Protein AF-A0A1A9UKN1-F1 (afdb_monomer)

Solvent-accessible surface area (backbone atoms only — not comparable to full-atom values): 10543 Å² total; per-residue (Å²): 139,86,85,84,78,90,81,62,82,77,66,72,69,61,63,70,65,54,74,56,61,92,61,71,64,58,48,32,30,36,38,33,79,38,62,63,95,47,66,53,47,53,90,49,67,59,31,33,45,35,39,36,32,41,31,90,87,75,80,44,72,48,74,47,79,43,81,34,45,49,87,46,31,22,61,62,47,44,19,54,53,53,41,68,39,100,56,69,40,47,39,41,68,43,78,76,50,102,55,29,38,29,41,39,40,30,23,74,40,40,12,68,44,22,46,64,37,32,42,41,49,73,28,68,60,34,19,40,39,56,18,26,58,65,58,70,85,89,46,85,86,59,78,98,72,90,70,90,45,83,35,53,35,39,80,78,36,75,61,48,58,38,52,43,40,51,94,90,43,80,41,80,33,57,58,85,73,72,82,91,79,126

Foldseek 3Di:
DDDDDPPDPVPVVPFPFPQPDPPVFFWFKKKFKFQAQDQQWDPDAKKWKWKWAFDPPPRDIDIDIDIDGSRQRGLQSVQVVLCPDPAQKHWDWDDPDPRMIMIIITHPFAAPRGDMFIAMGPTVSSRLADGPPLDDPVVPPPDDDDDPRNYSMDGPDDHHFRWIATPNDIDTHRDPDDDPDD

Radius of gyration: 22.26 Å; Cα contacts (8 Å, |Δi|>4): 363; chains: 1; bounding box: 62×47×70 Å

Organism: Glossina austeni (NCBI:txid7395)

pLDDT: mean 70.08, std 18.9, range [33.09, 94.5]

Secondary structure (DSSP, 8-state):
--------TTTTT----B----------EEEEEESSSS--S-S-SEEEEEEEEE-TTTSPEEEEEEEEEGGG-SHHHHHHHHHTSSSSEEEEEEEEETTEEEEEEEESS-SGGG-EEEEEES-HHHHHHH-BSSS-GGGTTS-----------EEEE----EEEEETTEEEEESSS---S--

Nearest PDB structures (foldseek):
  5xlj-assembly1_A  TM=8.333E-01  e=1.141E-09  Serratia marcescens
  5h5v-assembly1_B  TM=8.491E-01  e=1.350E-09  Escherichia coli
  5h5v-assembly1_C  TM=8.527E-01  e=1.789E-09  Escherichia coli
  5h5w-assembly2_B  TM=8.705E-01  e=2.804E-09  Escherichia coli
  5h5v-assembly1_D  TM=8.440E-01  e=2.001E-09  Escherichia coli

Sequence (182 aa):
MLGIGSKGATSELMQRLTEVENLKLKPLRYQAEKKTNVALGSSEDIRYLNIVQGNKKNHTNKKIRIKLNKYNTTLENIAKIIDKSNLDITSKVKKISSNENCLIINSNILGLNGKISISVDGDDKLNQLLSFPGTNVDNLEKKQDKIQSNTKMRENRKAQCSILEVDGIKYYRESNHALTHL

Mean predicted aligned error: 13.01 Å

Structure (mmCIF, N/CA/C/O backbone):
data_AF-A0A1A9UKN1-F1
#
_entry.id   AF-A0A1A9UKN1-F1
#
loop_
_atom_site.group_PDB
_atom_site.id
_atom_site.type_symbol
_atom_site.label_atom_id
_atom_site.label_alt_id
_atom_site.label_comp_id
_atom_site.label_asym_id
_atom_site.label_entity_id
_atom_site.label_seq_id
_atom_site.pdbx_PDB_ins_code
_atom_site.Cartn_x
_atom_site.Cartn_y
_atom_site.Cartn_z
_atom_site.occupancy
_atom_site.B_iso_or_equiv
_atom_site.auth_seq_id
_atom_site.auth_comp_id
_atom_site.auth_asym_id
_atom_site.auth_atom_id
_atom_site.pdbx_PDB_model_num
ATOM 1 N N . MET A 1 1 ? -44.561 29.789 49.141 1.00 40.78 1 MET A N 1
ATOM 2 C CA . MET A 1 1 ? -43.102 29.915 48.918 1.00 40.78 1 MET A CA 1
ATOM 3 C C . MET A 1 1 ? -42.464 28.550 49.128 1.00 40.78 1 MET A C 1
ATOM 5 O O . MET A 1 1 ? -42.988 27.809 49.944 1.00 40.78 1 MET A O 1
ATOM 9 N N . LEU A 1 2 ? -41.361 28.285 48.416 1.00 33.09 2 LEU A N 1
ATOM 10 C CA . LEU A 1 2 ? -40.564 27.044 48.333 1.00 33.09 2 LEU A CA 1
ATOM 11 C C . LEU A 1 2 ? -41.059 26.010 47.309 1.00 33.09 2 LEU A C 1
ATOM 13 O O . LEU A 1 2 ? -41.743 25.043 47.621 1.00 33.09 2 LEU A O 1
ATOM 17 N N . GLY A 1 3 ? -40.662 26.251 46.055 1.00 34.94 3 GLY A N 1
ATOM 18 C CA . GLY A 1 3 ? -40.610 25.230 45.018 1.00 34.94 3 GLY A CA 1
ATOM 19 C C . GLY A 1 3 ? -39.405 24.314 45.231 1.00 34.94 3 GLY A C 1
ATOM 20 O O . GLY A 1 3 ? -38.295 24.778 45.481 1.00 34.94 3 GLY A O 1
ATOM 21 N N . ILE A 1 4 ? -3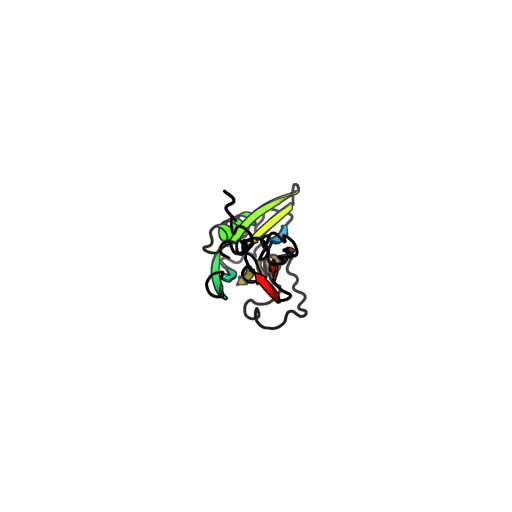9.638 23.014 45.108 1.00 38.47 4 ILE A N 1
ATOM 22 C CA . ILE A 1 4 ? -38.607 21.980 45.053 1.00 38.47 4 ILE A CA 1
ATOM 23 C C . ILE A 1 4 ? -38.428 21.598 43.586 1.00 38.47 4 ILE A C 1
ATOM 25 O O . ILE A 1 4 ? -39.217 20.857 43.008 1.00 38.47 4 ILE A O 1
ATOM 29 N N . GLY A 1 5 ? -37.417 22.194 42.955 1.00 35.31 5 GLY A N 1
ATOM 30 C CA . GLY A 1 5 ? -37.010 21.840 41.603 1.00 35.31 5 GLY A CA 1
ATOM 31 C C . GLY A 1 5 ? -36.393 20.445 41.593 1.00 35.31 5 GLY A C 1
ATOM 32 O O . GLY A 1 5 ? -35.319 20.239 42.152 1.00 35.31 5 GLY A O 1
ATOM 33 N N . SER A 1 6 ? -37.038 19.499 40.916 1.00 39.34 6 SER A N 1
ATOM 34 C CA . SER A 1 6 ? -36.474 18.189 40.581 1.00 39.34 6 SER A CA 1
ATOM 35 C C . SER A 1 6 ? -35.447 18.316 39.446 1.00 39.34 6 SER A C 1
ATOM 37 O O . SER A 1 6 ? -35.626 17.821 38.338 1.00 39.34 6 SER A O 1
ATOM 39 N N . LYS A 1 7 ? -34.331 18.997 39.717 1.00 44.09 7 LYS A N 1
ATOM 40 C CA . LYS A 1 7 ? -33.099 18.891 38.922 1.00 44.09 7 LYS A CA 1
ATOM 41 C C . LYS A 1 7 ? -32.124 18.019 39.706 1.00 44.09 7 LYS A C 1
ATOM 43 O O . LYS A 1 7 ? -31.310 18.542 40.454 1.00 44.09 7 LYS A O 1
ATOM 48 N N . GLY A 1 8 ? -32.249 16.700 39.593 1.00 39.84 8 GLY A N 1
ATOM 49 C CA . GLY A 1 8 ? -31.357 15.789 40.323 1.00 39.84 8 GLY A CA 1
ATOM 50 C C . GLY A 1 8 ? -31.162 14.413 39.698 1.00 39.84 8 GLY A C 1
ATOM 51 O O . GLY A 1 8 ? -30.098 13.835 39.850 1.00 39.84 8 GLY A O 1
ATOM 52 N N . ALA A 1 9 ? -32.126 13.908 38.923 1.00 38.75 9 ALA A N 1
ATOM 53 C CA . ALA A 1 9 ? -32.012 12.572 38.328 1.00 38.75 9 ALA A CA 1
ATOM 54 C C . ALA A 1 9 ? -31.152 12.514 37.047 1.00 38.75 9 ALA A C 1
ATOM 56 O O . ALA A 1 9 ? -30.854 11.430 36.560 1.00 38.75 9 ALA A O 1
ATOM 57 N N . THR A 1 10 ? -30.740 13.654 36.484 1.00 45.47 10 THR A N 1
ATOM 58 C CA . THR A 1 10 ? -29.962 13.697 35.233 1.00 45.47 10 THR A CA 1
ATOM 59 C C . THR A 1 10 ? -28.449 13.770 35.432 1.00 45.47 10 THR A C 1
ATOM 61 O O . THR A 1 10 ? -27.728 13.620 34.452 1.00 45.47 10 THR A O 1
ATOM 64 N N . SER A 1 11 ? -27.938 13.968 36.657 1.00 43.69 11 SER A N 1
ATOM 65 C CA . SER A 1 11 ? -26.483 14.026 36.896 1.00 43.69 11 SER A CA 1
ATOM 66 C C . SER A 1 11 ? -25.886 12.775 37.541 1.00 43.69 11 SER A C 1
ATOM 68 O O . SER A 1 11 ? -24.670 12.632 37.522 1.00 43.69 11 SER A O 1
ATOM 70 N N . GLU A 1 12 ? -26.694 11.866 38.095 1.00 42.59 12 GLU A N 1
ATOM 71 C CA . GLU A 1 12 ? -26.199 10.598 38.667 1.00 42.59 12 GLU A CA 1
ATOM 72 C C . GLU A 1 12 ? -26.096 9.467 37.636 1.00 42.59 12 GLU A C 1
ATOM 74 O O . GLU A 1 12 ? -25.327 8.530 37.824 1.00 42.59 12 GLU A O 1
ATOM 79 N N . LEU A 1 13 ? -26.7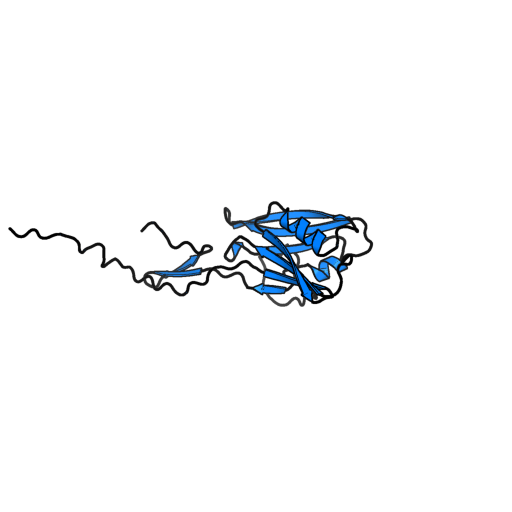48 9.620 36.479 1.00 43.88 13 LEU A N 1
ATOM 80 C CA . LEU A 1 13 ? -26.416 8.894 35.249 1.00 43.88 13 LEU A CA 1
ATOM 81 C C . LEU A 1 13 ? -25.282 9.585 34.474 1.00 43.88 13 LEU A C 1
ATOM 83 O O . LEU A 1 13 ? -25.166 9.436 33.260 1.00 43.88 13 LEU A O 1
ATOM 87 N N . MET A 1 14 ? -24.384 10.285 35.177 1.00 42.78 14 MET A N 1
ATOM 88 C CA . MET A 1 14 ? -22.979 10.376 34.771 1.00 42.78 14 MET A CA 1
ATOM 89 C C . MET A 1 14 ? -22.387 8.968 34.879 1.00 42.78 14 MET A C 1
ATOM 91 O O . MET A 1 14 ? -21.591 8.651 35.765 1.00 42.78 14 MET A O 1
ATOM 95 N N . GLN A 1 15 ? -22.862 8.102 33.979 1.00 51.31 15 GLN A N 1
ATOM 96 C CA . GLN A 1 15 ? -22.339 6.786 33.698 1.00 51.31 15 GLN A CA 1
ATOM 97 C C . GLN A 1 15 ? -20.839 6.969 33.628 1.00 51.31 15 GLN A C 1
ATOM 99 O O . GLN A 1 15 ? -20.357 7.878 32.949 1.00 51.31 15 GLN A O 1
ATOM 104 N N . ARG A 1 16 ? -20.136 6.185 34.440 1.00 47.06 16 ARG A N 1
ATOM 105 C CA . ARG A 1 16 ? -18.702 6.259 34.689 1.00 47.06 16 ARG A CA 1
ATOM 106 C C . ARG A 1 16 ? -17.979 5.918 33.385 1.00 47.06 16 ARG A C 1
ATOM 108 O O . ARG A 1 16 ? -17.432 4.830 33.230 1.00 47.06 16 ARG A O 1
ATOM 115 N N . LEU A 1 17 ? -18.037 6.840 32.426 1.00 49.44 17 LEU A N 1
ATOM 116 C CA . LEU A 1 17 ? -17.390 6.798 31.136 1.00 49.44 17 LEU A CA 1
ATOM 117 C C . LEU A 1 17 ? -15.927 7.022 31.463 1.00 49.44 17 LEU A C 1
ATOM 119 O O . LEU A 1 17 ? -15.403 8.134 31.468 1.00 49.44 17 LEU A O 1
ATOM 123 N N . THR A 1 18 ? -15.284 5.936 31.860 1.00 49.28 18 THR A N 1
ATOM 124 C CA . THR A 1 18 ? -13.843 5.915 31.962 1.00 49.28 18 THR A CA 1
ATOM 125 C C . THR A 1 18 ? -13.412 5.845 30.510 1.00 49.28 18 THR A C 1
ATOM 127 O O . THR A 1 18 ? -13.338 4.773 29.917 1.00 49.28 18 THR A O 1
ATOM 130 N N . GLU A 1 19 ? -13.303 7.016 29.884 1.00 47.59 19 GLU A N 1
ATOM 131 C CA . GLU A 1 19 ? -12.787 7.172 28.535 1.00 47.59 19 GLU A CA 1
ATOM 132 C C . GLU A 1 19 ? -11.329 6.707 28.586 1.00 47.59 19 GLU A C 1
ATOM 134 O O . GLU A 1 19 ? -10.411 7.476 28.876 1.00 47.59 19 GLU A O 1
ATOM 139 N N . VAL A 1 20 ? -11.127 5.396 28.422 1.00 45.25 20 VAL A N 1
ATOM 140 C CA . VAL A 1 20 ? -9.809 4.777 28.340 1.00 45.25 20 VAL A CA 1
ATOM 141 C C . VAL A 1 20 ? -9.210 5.242 27.026 1.00 45.25 20 VAL A C 1
ATOM 143 O O . VAL A 1 20 ? -9.409 4.654 25.971 1.00 45.25 20 VAL A O 1
ATOM 146 N N . GLU A 1 21 ? -8.512 6.361 27.149 1.00 41.75 21 GLU A N 1
ATOM 147 C CA . GLU A 1 21 ? -7.652 6.997 26.174 1.00 41.75 21 GLU A CA 1
ATOM 148 C C . GLU A 1 21 ? -8.286 7.302 24.814 1.00 41.75 21 GLU A C 1
ATOM 150 O O . GLU A 1 21 ? -8.556 6.454 23.965 1.00 41.75 21 GLU A O 1
ATOM 155 N N . ASN A 1 22 ? -8.331 8.607 24.567 1.00 40.84 22 ASN A N 1
ATOM 156 C CA . ASN A 1 22 ? -8.166 9.288 23.292 1.00 40.84 22 ASN A CA 1
ATOM 157 C C . ASN A 1 22 ? -7.015 8.727 22.415 1.00 40.84 22 ASN A C 1
ATOM 159 O O . ASN A 1 22 ? -6.091 9.442 22.011 1.00 40.84 22 ASN A O 1
ATOM 163 N N . LEU A 1 23 ? -7.084 7.464 22.004 1.00 42.84 23 LEU A N 1
ATOM 164 C CA . LEU A 1 23 ? -6.397 6.962 20.830 1.00 42.84 23 LEU A CA 1
ATOM 165 C C . LEU A 1 23 ? -7.143 7.530 19.632 1.00 42.84 23 LEU A C 1
ATOM 167 O O . LEU A 1 23 ? -7.933 6.837 18.997 1.00 42.84 23 LEU A O 1
ATOM 171 N N . LYS A 1 24 ? -6.878 8.809 19.316 1.00 45.81 24 LYS A N 1
ATOM 172 C CA . LYS A 1 24 ? -7.218 9.383 18.012 1.00 45.81 24 LYS A CA 1
ATOM 173 C C . LYS A 1 24 ? -6.761 8.375 16.971 1.00 45.81 24 LYS A C 1
ATOM 175 O O . LYS A 1 24 ? -5.555 8.217 16.733 1.00 45.81 24 LYS A O 1
ATOM 180 N N . LEU A 1 25 ? -7.732 7.673 16.397 1.00 45.19 25 LEU A N 1
ATOM 181 C CA . LEU A 1 25 ? -7.504 6.735 15.323 1.00 45.19 25 LEU A CA 1
ATOM 182 C C . LEU A 1 25 ? -6.776 7.515 14.238 1.00 45.19 25 LEU A C 1
ATOM 184 O O . LEU A 1 25 ? -7.196 8.596 13.826 1.00 45.19 25 LEU A O 1
ATOM 188 N N . LYS A 1 26 ? -5.614 7.015 13.860 1.00 44.91 26 LYS A N 1
ATOM 189 C CA . LYS A 1 26 ? -4.721 7.667 12.908 1.00 44.91 26 LYS A CA 1
ATOM 190 C C . LYS A 1 26 ? -4.524 6.675 11.766 1.00 44.91 26 LYS A C 1
ATOM 192 O O . LYS A 1 26 ? -4.452 5.472 12.029 1.00 44.91 26 LYS A O 1
ATOM 197 N N . PRO A 1 27 ? -4.450 7.178 10.531 1.00 48.34 27 PRO A N 1
ATOM 198 C CA . PRO A 1 27 ? -4.445 6.361 9.330 1.00 48.34 27 PRO A CA 1
ATOM 199 C C . PRO A 1 27 ? -3.311 5.333 9.356 1.00 48.34 27 PRO A C 1
ATOM 201 O O . PRO A 1 27 ? -2.200 5.634 9.812 1.00 48.34 27 PRO A O 1
ATOM 204 N N . LEU A 1 28 ? -3.596 4.135 8.838 1.00 53.06 28 LEU A N 1
ATOM 205 C CA . LEU A 1 28 ? -2.571 3.151 8.500 1.00 53.06 28 LEU A CA 1
ATOM 206 C C . LEU A 1 28 ? -1.585 3.784 7.551 1.00 53.06 28 LEU A C 1
ATOM 208 O O . LEU A 1 28 ? -2.007 4.258 6.506 1.00 53.06 28 LEU A O 1
ATOM 212 N N . ARG A 1 29 ? -0.305 3.793 7.911 1.00 55.25 29 ARG A N 1
ATOM 213 C CA . ARG A 1 29 ? 0.720 4.460 7.116 1.00 55.25 29 ARG A CA 1
ATOM 214 C C . ARG A 1 29 ? 1.731 3.459 6.604 1.00 55.25 29 ARG A C 1
ATOM 216 O O . ARG A 1 29 ? 2.434 2.860 7.413 1.00 55.25 29 ARG A O 1
ATOM 223 N N . TYR A 1 30 ? 1.872 3.372 5.289 1.00 55.50 30 TYR A N 1
ATOM 224 C CA . TYR A 1 30 ? 2.910 2.566 4.652 1.00 55.50 30 TYR A CA 1
ATOM 225 C C . TYR A 1 30 ? 4.059 3.419 4.133 1.00 55.50 30 TYR A C 1
ATOM 227 O O . TYR A 1 30 ? 3.833 4.577 3.783 1.00 55.50 30 TYR A O 1
ATOM 235 N N . GLN A 1 31 ? 5.279 2.874 4.148 1.00 60.19 31 GLN A N 1
ATOM 236 C CA . GLN A 1 31 ? 6.488 3.555 3.678 1.00 60.19 31 GLN A CA 1
ATOM 237 C C . GLN A 1 31 ? 7.384 2.633 2.857 1.00 60.19 31 GLN A C 1
ATOM 239 O O . GLN A 1 31 ? 7.713 1.543 3.318 1.00 60.19 31 GLN A O 1
ATOM 244 N N . ALA A 1 32 ? 7.805 3.106 1.682 1.00 59.03 32 ALA A N 1
ATOM 245 C CA . ALA A 1 32 ? 8.861 2.507 0.871 1.00 59.03 32 ALA A CA 1
ATOM 246 C C . ALA A 1 32 ? 9.879 3.589 0.485 1.00 59.03 32 ALA A C 1
ATOM 248 O O . ALA A 1 32 ? 9.516 4.588 -0.141 1.00 59.03 32 ALA A O 1
ATOM 249 N N . GLU A 1 33 ? 11.141 3.384 0.863 1.00 63.09 33 GLU A N 1
ATOM 250 C CA . GLU A 1 33 ? 12.244 4.322 0.636 1.00 63.09 33 GLU A CA 1
ATOM 251 C C . GLU A 1 33 ? 12.997 3.995 -0.656 1.00 63.09 33 GLU A C 1
ATOM 253 O O . GLU A 1 33 ? 13.324 2.835 -0.951 1.00 63.09 33 GLU A O 1
ATOM 258 N N . LYS A 1 34 ? 13.305 5.031 -1.443 1.00 65.56 34 LYS A N 1
ATOM 259 C CA . LYS A 1 34 ? 14.151 4.891 -2.628 1.00 65.56 34 LYS A CA 1
ATOM 260 C C . LYS A 1 34 ? 15.072 6.086 -2.824 1.00 65.56 34 LYS A C 1
ATOM 262 O O . LYS A 1 34 ? 14.670 7.234 -2.659 1.00 65.56 34 LYS A O 1
ATOM 267 N N . LYS A 1 35 ? 16.295 5.777 -3.272 1.00 60.09 35 LYS A N 1
ATOM 268 C CA . LYS A 1 35 ? 17.371 6.750 -3.470 1.00 60.09 35 LYS A CA 1
ATOM 269 C C . LYS A 1 35 ? 17.197 7.699 -4.674 1.00 60.09 35 LYS A C 1
ATOM 271 O O . LYS A 1 35 ? 17.905 8.688 -4.796 1.00 60.09 35 LYS A O 1
ATOM 276 N N . THR A 1 36 ? 16.312 7.389 -5.620 1.00 60.25 36 THR A N 1
ATOM 277 C CA . THR A 1 36 ? 16.182 8.158 -6.871 1.00 60.25 36 THR A CA 1
ATOM 278 C C . THR A 1 36 ? 14.739 8.147 -7.388 1.00 60.25 36 THR A C 1
ATOM 280 O O . THR A 1 36 ? 14.014 7.173 -7.176 1.00 60.25 36 THR A O 1
ATOM 283 N N . ASN A 1 37 ? 14.309 9.219 -8.075 1.00 63.16 37 ASN A N 1
ATOM 284 C CA . ASN A 1 37 ? 12.996 9.315 -8.743 1.00 63.16 37 ASN A CA 1
ATOM 285 C C . ASN A 1 37 ? 13.014 8.622 -10.120 1.00 63.16 37 ASN A C 1
ATOM 287 O O . ASN A 1 37 ? 12.695 9.215 -11.145 1.00 63.16 37 ASN A O 1
ATOM 291 N N . VAL A 1 38 ? 13.478 7.375 -10.149 1.00 79.38 38 VAL A N 1
ATOM 292 C CA . VAL A 1 38 ? 13.548 6.555 -11.365 1.00 79.38 38 VAL A CA 1
ATOM 293 C C . VAL A 1 38 ? 12.389 5.568 -11.411 1.00 79.38 38 VAL A C 1
ATOM 295 O O . VAL A 1 38 ? 11.749 5.293 -10.392 1.00 79.38 38 VAL A O 1
ATOM 298 N N . ALA A 1 39 ? 12.150 5.002 -12.593 1.00 82.94 39 ALA A N 1
ATOM 299 C CA . ALA A 1 39 ? 11.251 3.870 -12.763 1.00 82.94 39 ALA A CA 1
ATOM 300 C C . ALA A 1 39 ? 11.620 2.739 -11.785 1.00 82.94 39 ALA A C 1
ATOM 302 O O . ALA A 1 39 ? 12.764 2.274 -11.727 1.00 82.94 39 ALA A O 1
ATOM 303 N N . LEU A 1 40 ? 10.647 2.323 -10.977 1.00 84.69 40 LEU A N 1
ATOM 304 C CA . LEU A 1 40 ? 10.834 1.314 -9.936 1.00 84.69 40 LEU A CA 1
ATOM 305 C C . LEU A 1 40 ? 10.604 -0.098 -10.470 1.00 84.69 40 LEU A C 1
ATOM 307 O O . LEU A 1 40 ? 11.165 -1.045 -9.918 1.00 84.69 40 LEU A O 1
ATOM 311 N N . GLY A 1 41 ? 9.809 -0.217 -11.533 1.00 82.56 41 GLY A N 1
ATOM 312 C CA . GLY A 1 41 ? 9.460 -1.479 -12.167 1.00 82.56 41 GLY A CA 1
ATOM 313 C C . GLY A 1 41 ? 10.565 -2.088 -13.024 1.00 82.56 41 GLY A C 1
ATOM 314 O O . GLY A 1 41 ? 11.685 -1.563 -13.131 1.00 82.56 41 GLY A O 1
ATOM 315 N N . SER A 1 42 ? 10.249 -3.242 -13.595 1.00 85.94 42 SER A N 1
ATOM 316 C CA . SER A 1 42 ? 11.001 -3.897 -14.662 1.00 85.94 42 SER A CA 1
ATOM 317 C C . SER A 1 42 ? 10.732 -3.234 -16.023 1.00 85.94 42 SER A C 1
ATOM 319 O O . SER A 1 42 ? 9.951 -2.286 -16.144 1.00 85.94 42 SER A O 1
ATOM 321 N N . SER A 1 43 ? 11.395 -3.735 -17.066 1.00 86.44 43 SER A N 1
ATOM 322 C CA . SER A 1 43 ? 11.232 -3.287 -18.453 1.00 86.44 43 SER A CA 1
ATOM 323 C C . SER A 1 43 ? 9.949 -3.773 -19.130 1.00 86.44 43 SER A C 1
ATOM 325 O O . SER A 1 43 ? 9.748 -3.440 -20.295 1.00 86.44 43 SER A O 1
ATOM 327 N N . GLU A 1 44 ? 9.097 -4.535 -18.431 1.00 88.12 44 GLU A N 1
ATOM 328 C CA . GLU A 1 44 ? 7.794 -4.975 -18.945 1.00 88.12 44 GLU A CA 1
ATOM 329 C C . GLU A 1 44 ? 6.995 -3.786 -19.469 1.00 88.12 44 GLU A C 1
ATOM 331 O O . GLU A 1 44 ? 7.205 -2.671 -18.998 1.00 88.12 44 GLU A O 1
ATOM 336 N N . ASP A 1 45 ? 6.051 -3.983 -20.391 1.00 88.75 45 ASP A N 1
ATOM 337 C CA . ASP A 1 45 ? 5.230 -2.886 -20.929 1.00 88.75 45 ASP A CA 1
ATOM 338 C C . ASP A 1 45 ? 3.965 -2.637 -20.106 1.00 88.75 45 ASP A C 1
ATOM 340 O O . ASP A 1 45 ? 3.546 -1.487 -19.937 1.00 88.75 45 ASP A O 1
ATOM 344 N N . ILE A 1 46 ? 3.400 -3.678 -19.486 1.00 91.81 46 ILE A N 1
ATOM 345 C CA . ILE A 1 46 ? 2.170 -3.611 -18.690 1.00 91.81 46 ILE A CA 1
ATOM 346 C C . ILE A 1 46 ? 2.350 -4.386 -17.382 1.00 91.81 46 ILE A C 1
ATOM 348 O O . ILE A 1 46 ? 2.878 -5.486 -17.378 1.00 91.81 46 ILE A O 1
ATOM 352 N N . ARG A 1 47 ? 1.856 -3.815 -16.282 1.00 93.56 47 ARG A N 1
ATOM 353 C CA . ARG A 1 47 ? 1.657 -4.505 -15.000 1.00 93.56 47 ARG A CA 1
ATOM 354 C C . ARG A 1 47 ? 0.370 -4.017 -14.347 1.00 93.56 47 ARG A C 1
ATOM 356 O O . ARG A 1 47 ? -0.206 -3.015 -14.788 1.00 93.56 47 ARG A O 1
ATOM 363 N N . TYR A 1 48 ? -0.062 -4.684 -13.288 1.00 94.50 48 TYR A N 1
ATOM 364 C CA . TYR A 1 48 ? -1.279 -4.319 -12.571 1.00 94.50 48 TYR A CA 1
ATOM 365 C C . TYR A 1 48 ? -1.005 -4.114 -11.090 1.00 94.50 48 TYR A C 1
ATOM 367 O O . TYR A 1 48 ? -0.539 -5.022 -10.417 1.00 94.50 48 TYR A O 1
ATOM 375 N N . LEU A 1 49 ? -1.324 -2.925 -10.586 1.00 92.88 49 LEU A N 1
ATOM 376 C CA . LEU A 1 49 ? -1.339 -2.626 -9.162 1.00 92.88 49 LEU A CA 1
ATOM 377 C C . LEU A 1 49 ? -2.706 -3.014 -8.598 1.00 92.88 49 LEU A C 1
ATOM 379 O O . LEU A 1 49 ? -3.721 -2.405 -8.944 1.00 92.88 49 LEU A O 1
ATOM 383 N N . ASN A 1 50 ? -2.728 -4.020 -7.736 1.00 92.88 50 ASN A N 1
ATOM 384 C CA . ASN A 1 50 ? -3.923 -4.459 -7.035 1.00 92.88 50 ASN A CA 1
ATOM 385 C C . ASN A 1 50 ? -3.944 -3.823 -5.644 1.00 92.88 50 ASN A C 1
ATOM 387 O O . ASN A 1 50 ? -2.967 -3.932 -4.902 1.00 92.88 50 ASN A O 1
ATOM 391 N N . ILE A 1 51 ? -5.054 -3.179 -5.282 1.00 90.25 51 ILE A N 1
ATOM 392 C CA . ILE A 1 51 ? -5.256 -2.610 -3.945 1.00 90.25 51 ILE A CA 1
ATOM 393 C C . ILE A 1 51 ? -6.572 -3.126 -3.386 1.00 90.25 51 ILE A C 1
ATOM 395 O O . ILE A 1 51 ? -7.611 -3.068 -4.046 1.00 90.25 51 ILE A O 1
ATOM 399 N N . VAL A 1 52 ? -6.520 -3.624 -2.159 1.00 89.06 52 VAL A N 1
ATOM 400 C CA . VAL A 1 52 ? -7.675 -4.097 -1.404 1.00 89.06 52 VAL A CA 1
ATOM 401 C C . VAL A 1 52 ? -7.780 -3.289 -0.125 1.00 89.06 52 VAL A C 1
ATOM 403 O O . VAL A 1 52 ? -6.813 -3.195 0.619 1.00 89.06 52 VAL A O 1
ATOM 406 N N . GLN A 1 53 ? -8.945 -2.709 0.133 1.00 86.12 53 GLN A N 1
ATOM 407 C CA . GLN A 1 53 ? -9.232 -1.957 1.351 1.00 86.12 53 GLN A CA 1
ATOM 408 C C . GLN A 1 53 ? -10.504 -2.495 1.997 1.00 86.12 53 GLN A C 1
ATOM 410 O O . GLN A 1 53 ? -11.475 -2.779 1.293 1.00 86.12 53 GLN A O 1
ATOM 415 N N . GLY A 1 54 ? -10.538 -2.594 3.324 1.00 80.31 54 GLY A N 1
ATOM 416 C CA . GLY A 1 54 ? -11.797 -2.845 4.026 1.00 80.31 54 GLY A CA 1
ATOM 417 C C . GLY A 1 54 ? -12.823 -1.724 3.791 1.00 80.31 54 GLY A C 1
ATOM 418 O O . GLY A 1 54 ? -12.485 -0.590 3.453 1.00 80.31 54 GLY A O 1
ATOM 419 N N . ASN A 1 55 ? -14.110 -2.042 3.920 1.00 76.06 55 ASN A N 1
ATOM 420 C CA . ASN A 1 55 ? -15.210 -1.106 3.694 1.00 76.06 55 ASN A CA 1
ATOM 421 C C . ASN A 1 55 ? -15.923 -0.780 5.009 1.00 76.06 55 ASN A C 1
ATOM 423 O O . ASN A 1 55 ? -16.458 -1.669 5.670 1.00 76.06 55 ASN A O 1
ATOM 427 N N . LYS A 1 56 ? -16.019 0.516 5.327 1.00 67.06 56 LYS A N 1
ATOM 428 C CA . LYS A 1 56 ? -16.700 1.033 6.523 1.00 67.06 56 LYS A CA 1
ATOM 429 C C . LYS A 1 56 ? -18.188 0.662 6.601 1.00 67.06 56 LYS A C 1
ATOM 431 O O . LYS A 1 56 ? -18.718 0.583 7.700 1.00 67.06 56 LYS A O 1
ATOM 436 N N . LYS A 1 57 ? -18.875 0.487 5.464 1.00 67.50 57 LYS A N 1
ATOM 437 C CA . LYS A 1 57 ? -20.342 0.331 5.440 1.00 67.50 57 LYS A CA 1
ATOM 438 C C . LYS A 1 57 ? -20.817 -1.105 5.678 1.00 67.50 57 LYS A C 1
ATOM 440 O O . LYS A 1 57 ? -21.798 -1.289 6.382 1.00 67.50 57 LYS A O 1
ATOM 445 N N . ASN A 1 58 ? -20.130 -2.098 5.105 1.00 66.88 58 ASN A N 1
ATOM 446 C CA . ASN A 1 58 ? -20.673 -3.460 4.977 1.00 66.88 58 ASN A CA 1
ATOM 447 C C . ASN A 1 58 ? -19.715 -4.574 5.446 1.00 66.88 58 ASN A C 1
ATOM 449 O O . ASN A 1 58 ? -19.968 -5.734 5.146 1.00 66.88 58 ASN A O 1
ATOM 453 N N . HIS A 1 59 ? -18.588 -4.257 6.102 1.00 67.06 59 HIS A N 1
ATOM 454 C CA . HIS A 1 59 ? -17.552 -5.239 6.493 1.00 67.06 59 HIS A CA 1
ATOM 455 C C . HIS A 1 59 ? -16.980 -6.090 5.336 1.00 67.06 59 HIS A C 1
ATOM 457 O O . HIS A 1 59 ? -16.324 -7.103 5.551 1.00 67.06 59 HIS A O 1
ATOM 463 N N . THR A 1 60 ? -17.196 -5.664 4.092 1.00 76.69 60 THR A N 1
ATOM 464 C CA . THR A 1 60 ? -16.641 -6.276 2.878 1.00 76.69 60 THR A CA 1
ATOM 465 C C . THR A 1 60 ? -15.325 -5.610 2.480 1.00 76.69 60 THR A C 1
ATOM 467 O O . THR A 1 60 ? -15.038 -4.496 2.910 1.00 76.69 60 THR A O 1
ATOM 470 N N . ASN A 1 61 ? -14.585 -6.198 1.543 1.00 82.25 61 ASN A N 1
ATOM 471 C CA . ASN A 1 61 ? -13.406 -5.564 0.948 1.00 82.25 61 ASN A CA 1
ATOM 472 C C . ASN A 1 61 ? -13.740 -4.878 -0.390 1.00 82.25 61 ASN A C 1
ATOM 474 O O . ASN A 1 61 ? -14.354 -5.488 -1.264 1.00 82.25 61 ASN A O 1
ATOM 478 N N . LYS A 1 62 ? -13.297 -3.631 -0.583 1.00 87.12 62 LYS A N 1
ATOM 479 C CA . LYS A 1 62 ? -13.213 -2.979 -1.897 1.00 87.12 62 LYS A CA 1
ATOM 480 C C . LYS A 1 62 ? -11.904 -3.396 -2.564 1.00 87.12 62 LYS A C 1
ATOM 482 O O . LYS A 1 62 ? -10.847 -3.295 -1.947 1.00 87.12 62 LYS A O 1
ATOM 487 N N . LYS A 1 63 ? -11.968 -3.842 -3.818 1.00 89.94 63 LYS A N 1
ATOM 488 C CA . LYS A 1 63 ? -10.796 -4.230 -4.615 1.00 89.94 63 LYS A CA 1
ATOM 489 C C . LYS A 1 63 ? -10.710 -3.350 -5.853 1.00 89.94 63 LYS A C 1
ATOM 491 O O . LYS A 1 63 ? -11.717 -3.146 -6.527 1.00 89.94 63 LYS A O 1
ATOM 496 N N . ILE A 1 64 ? -9.516 -2.870 -6.172 1.00 91.38 64 ILE A N 1
ATOM 497 C CA . ILE A 1 64 ? -9.228 -2.201 -7.440 1.00 91.38 64 ILE A CA 1
ATOM 498 C C . ILE A 1 64 ? -8.006 -2.838 -8.090 1.00 91.38 64 ILE A C 1
ATOM 500 O O . ILE A 1 64 ? -7.076 -3.271 -7.408 1.00 91.38 64 ILE A O 1
ATOM 504 N N . ARG A 1 65 ? -8.009 -2.855 -9.420 1.00 93.94 65 ARG A N 1
ATOM 505 C CA . ARG A 1 65 ? -6.900 -3.316 -10.252 1.00 93.94 65 ARG A CA 1
ATOM 506 C C . ARG A 1 65 ? -6.561 -2.209 -11.236 1.00 93.94 65 ARG A C 1
ATOM 508 O O . ARG A 1 65 ? -7.361 -1.898 -12.114 1.00 93.94 65 ARG A O 1
ATOM 515 N N . ILE A 1 66 ? -5.395 -1.595 -11.075 1.00 93.38 66 ILE A N 1
ATOM 516 C CA . ILE A 1 66 ? -4.977 -0.439 -11.866 1.00 93.38 66 ILE A CA 1
ATOM 517 C C . ILE A 1 66 ? -3.860 -0.842 -12.822 1.00 93.38 66 ILE A C 1
ATOM 519 O O . ILE A 1 66 ? -2.827 -1.358 -12.405 1.00 93.38 66 ILE A O 1
ATOM 523 N N . LYS A 1 67 ? -4.049 -0.578 -14.115 1.00 93.75 67 LYS A N 1
ATOM 524 C CA . LYS A 1 67 ? -3.030 -0.817 -15.142 1.00 93.75 67 LYS A CA 1
ATOM 525 C C . LYS A 1 67 ? -1.914 0.230 -15.045 1.00 93.75 67 LYS A C 1
ATOM 527 O O . LYS A 1 67 ? -2.192 1.425 -15.120 1.00 93.75 67 LYS A O 1
ATOM 532 N N . LEU A 1 68 ? -0.656 -0.209 -14.960 1.00 92.25 68 LEU A N 1
ATOM 533 C CA . LEU A 1 68 ? 0.528 0.652 -15.061 1.00 92.25 68 LEU A CA 1
ATOM 534 C C . LEU A 1 68 ? 1.360 0.266 -16.287 1.00 92.25 68 LEU A C 1
ATOM 536 O O . LEU A 1 68 ? 1.674 -0.908 -16.506 1.00 92.25 68 LEU A O 1
ATOM 540 N N . ASN A 1 69 ? 1.753 1.271 -17.067 1.00 91.56 69 ASN A N 1
ATOM 541 C CA . ASN A 1 69 ? 2.749 1.105 -18.122 1.00 91.56 69 ASN A CA 1
ATOM 542 C C . ASN A 1 69 ? 4.172 1.288 -17.561 1.00 91.56 69 ASN A C 1
ATOM 544 O O . ASN A 1 69 ? 4.336 1.744 -16.427 1.00 91.56 69 ASN A O 1
ATOM 548 N N . LYS A 1 70 ? 5.201 0.982 -18.359 1.00 87.62 70 LYS A N 1
ATOM 549 C CA . LYS A 1 70 ? 6.612 1.097 -17.937 1.00 87.62 70 LYS A CA 1
ATOM 550 C C . LYS A 1 70 ? 7.028 2.492 -17.463 1.00 87.62 70 LYS A C 1
ATOM 552 O O . LYS A 1 70 ? 7.823 2.619 -16.533 1.00 87.62 70 LYS A O 1
ATOM 557 N N . TYR A 1 71 ? 6.439 3.535 -18.046 1.00 86.12 71 TYR A N 1
ATOM 558 C CA . TYR A 1 71 ? 6.719 4.939 -17.727 1.00 86.12 71 TYR A CA 1
ATOM 559 C C . TYR A 1 71 ? 6.007 5.424 -16.449 1.00 86.12 71 TYR A C 1
ATOM 561 O O . TYR A 1 71 ? 6.414 6.405 -15.827 1.00 86.12 71 TYR A O 1
ATOM 569 N N . ASN A 1 72 ? 4.982 4.700 -15.997 1.00 85.69 72 ASN A N 1
ATOM 570 C CA . ASN A 1 72 ? 4.157 5.044 -14.839 1.00 85.69 72 ASN A CA 1
ATOM 571 C C . ASN A 1 72 ? 4.581 4.302 -13.564 1.00 85.69 72 ASN A C 1
ATOM 573 O O . ASN A 1 72 ? 3.767 4.087 -12.669 1.00 85.69 72 ASN A O 1
ATOM 577 N N . THR A 1 73 ? 5.854 3.915 -13.468 1.00 88.50 73 THR A N 1
ATOM 578 C CA . THR A 1 73 ? 6.391 3.161 -12.324 1.00 88.50 73 THR A CA 1
ATOM 579 C C . THR A 1 73 ? 7.280 3.995 -11.396 1.00 88.50 73 THR A C 1
ATOM 581 O O . THR A 1 73 ? 7.997 3.430 -10.577 1.00 88.50 73 THR A O 1
ATOM 584 N N . THR A 1 74 ? 7.269 5.329 -11.491 1.00 89.38 74 THR A N 1
ATOM 585 C CA . THR A 1 74 ? 7.947 6.206 -10.515 1.00 89.38 74 THR A CA 1
ATOM 586 C C . THR A 1 74 ? 7.122 6.339 -9.232 1.00 89.38 74 THR A C 1
ATOM 588 O O . THR A 1 74 ? 5.901 6.173 -9.256 1.00 89.38 74 THR A O 1
ATOM 591 N N . LEU A 1 75 ? 7.761 6.684 -8.105 1.00 87.69 75 LEU A N 1
ATOM 592 C CA . LEU A 1 75 ? 7.056 6.876 -6.827 1.00 87.69 75 LEU A CA 1
ATOM 593 C C . LEU A 1 75 ? 5.937 7.923 -6.940 1.00 87.69 75 LEU A C 1
ATOM 595 O O . LEU A 1 75 ? 4.855 7.733 -6.392 1.00 87.69 75 LEU A O 1
ATOM 599 N N . GLU A 1 76 ? 6.188 9.012 -7.668 1.00 88.38 76 GLU A N 1
ATOM 600 C CA . GLU A 1 76 ? 5.224 10.098 -7.867 1.00 88.38 76 GLU A CA 1
ATOM 601 C C . GLU A 1 76 ? 4.029 9.666 -8.713 1.00 88.38 76 GLU A C 1
ATOM 603 O O . GLU A 1 76 ? 2.890 9.986 -8.372 1.00 88.38 76 GLU A O 1
ATOM 608 N N . ASN A 1 77 ? 4.271 8.925 -9.797 1.00 90.88 77 ASN A N 1
ATOM 609 C CA . ASN A 1 77 ? 3.198 8.434 -10.657 1.00 90.88 77 ASN A CA 1
ATOM 610 C C . ASN A 1 77 ? 2.339 7.413 -9.913 1.00 90.88 77 ASN A C 1
ATOM 612 O O . ASN A 1 77 ? 1.114 7.506 -9.948 1.00 90.88 77 ASN A O 1
ATOM 616 N N . ILE A 1 78 ? 2.970 6.501 -9.172 1.00 91.12 78 ILE A N 1
ATOM 617 C CA . ILE A 1 78 ? 2.269 5.512 -8.353 1.00 91.12 78 ILE A CA 1
ATOM 618 C C . ILE A 1 78 ? 1.443 6.206 -7.268 1.00 91.12 78 ILE A C 1
ATOM 620 O O . ILE A 1 78 ? 0.258 5.910 -7.145 1.00 91.12 78 ILE A O 1
ATOM 624 N N . ALA A 1 79 ? 2.008 7.180 -6.546 1.00 91.06 79 ALA A N 1
ATOM 625 C CA . ALA A 1 79 ? 1.266 7.945 -5.545 1.00 91.06 79 ALA A CA 1
ATOM 626 C C . ALA A 1 79 ? 0.034 8.629 -6.149 1.00 91.06 79 ALA A C 1
ATOM 628 O O . ALA A 1 79 ? -1.073 8.452 -5.652 1.00 91.06 79 ALA A O 1
ATOM 629 N N . LYS A 1 80 ? 0.206 9.347 -7.267 1.00 92.25 80 LYS A N 1
ATOM 630 C CA . LYS A 1 80 ? -0.895 10.029 -7.966 1.00 92.25 80 LYS A CA 1
ATOM 631 C C . LYS A 1 80 ? -1.984 9.061 -8.422 1.00 92.25 80 LYS A C 1
ATOM 633 O O . LYS A 1 80 ? -3.158 9.407 -8.390 1.00 92.25 80 LYS A O 1
ATOM 638 N N . ILE A 1 81 ? -1.606 7.873 -8.883 1.00 92.38 81 ILE A N 1
ATOM 639 C CA . ILE A 1 81 ? -2.549 6.856 -9.352 1.00 92.38 81 ILE A CA 1
ATOM 640 C C . ILE A 1 81 ? -3.344 6.256 -8.184 1.00 92.38 81 ILE A C 1
ATOM 642 O O . ILE A 1 81 ? -4.552 6.067 -8.310 1.00 92.38 81 ILE A O 1
ATOM 646 N N . ILE A 1 82 ? -2.693 6.002 -7.044 1.00 91.00 82 ILE A N 1
ATOM 647 C CA . ILE A 1 82 ? -3.358 5.528 -5.822 1.00 91.00 82 ILE A CA 1
ATOM 648 C C . ILE A 1 82 ? -4.303 6.601 -5.275 1.00 91.00 82 ILE A C 1
ATOM 650 O O . ILE A 1 82 ? -5.443 6.297 -4.939 1.00 91.00 82 ILE A O 1
ATOM 654 N N . ASP A 1 83 ? -3.851 7.852 -5.219 1.00 91.12 83 ASP A N 1
ATOM 655 C CA . ASP A 1 83 ? -4.621 8.978 -4.680 1.00 91.12 83 ASP A CA 1
ATOM 656 C C . ASP A 1 83 ? -5.868 9.299 -5.524 1.00 91.12 83 ASP A C 1
ATOM 658 O O . ASP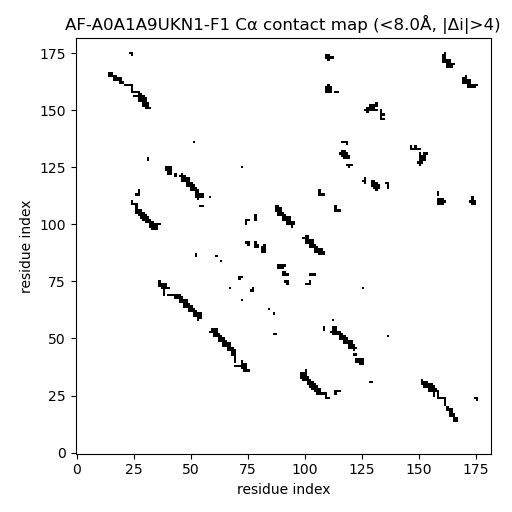 A 1 83 ? -6.894 9.715 -5.001 1.00 91.12 83 ASP A O 1
ATOM 662 N N . LYS A 1 84 ? -5.812 9.030 -6.835 1.00 91.81 84 LYS A N 1
ATOM 663 C CA . LYS A 1 84 ? -6.954 9.145 -7.759 1.00 91.81 84 LYS A CA 1
ATOM 664 C C . LYS A 1 84 ? -7.866 7.917 -7.781 1.00 91.81 84 LYS A C 1
ATOM 666 O O . LYS A 1 84 ? -8.801 7.873 -8.580 1.00 91.81 84 LYS A O 1
ATOM 671 N N . SER A 1 85 ? -7.578 6.890 -6.986 1.00 87.88 85 SER A N 1
ATOM 672 C CA . SER A 1 85 ? -8.425 5.703 -6.944 1.00 87.88 85 SER A CA 1
ATOM 673 C C . SER A 1 85 ? -9.738 5.973 -6.206 1.00 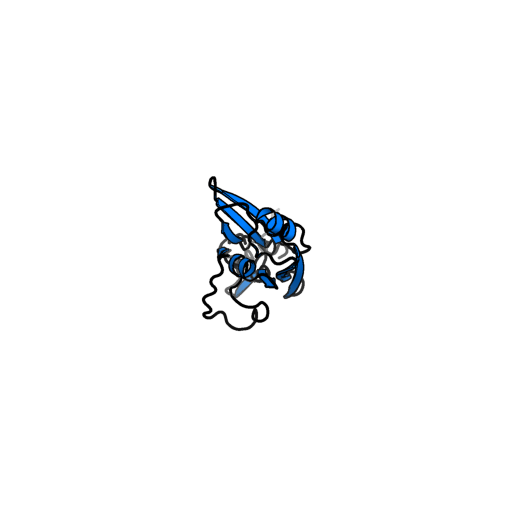87.88 85 SER A C 1
ATOM 675 O O . SER A 1 85 ? -9.805 6.808 -5.313 1.00 87.88 85 SER A O 1
ATOM 677 N N . ASN A 1 86 ? -10.789 5.213 -6.525 1.00 85.38 86 ASN A N 1
ATOM 678 C CA . ASN A 1 86 ? -12.091 5.308 -5.845 1.00 85.38 86 ASN A CA 1
ATOM 679 C C . ASN A 1 86 ? -12.103 4.621 -4.458 1.00 85.38 86 ASN A C 1
ATOM 681 O O . ASN A 1 86 ? -13.143 4.133 -4.002 1.00 85.38 86 ASN A O 1
ATOM 685 N N . LEU A 1 87 ? -10.940 4.514 -3.814 1.00 86.69 87 LEU A N 1
ATOM 686 C CA . LEU A 1 87 ? -10.783 3.975 -2.468 1.00 86.69 87 LEU A CA 1
ATOM 687 C C . LEU A 1 87 ? -10.689 5.110 -1.451 1.00 86.69 87 LEU A C 1
ATOM 689 O O . LEU A 1 87 ? -10.333 6.239 -1.771 1.00 86.69 87 LEU A O 1
ATOM 693 N N . ASP A 1 88 ? -10.970 4.796 -0.192 1.00 88.62 88 ASP A N 1
ATOM 694 C CA . ASP A 1 88 ? -10.873 5.737 0.918 1.00 88.62 88 ASP A CA 1
ATOM 695 C C . ASP A 1 88 ? -9.407 5.822 1.395 1.00 88.62 88 ASP A C 1
ATOM 697 O O . ASP A 1 88 ? -9.101 5.573 2.563 1.00 88.62 88 ASP A O 1
ATOM 701 N N . ILE A 1 89 ? -8.482 6.093 0.470 1.00 88.94 89 ILE A N 1
ATOM 702 C CA . ILE A 1 89 ? -7.027 6.087 0.668 1.00 88.94 89 ILE A CA 1
ATO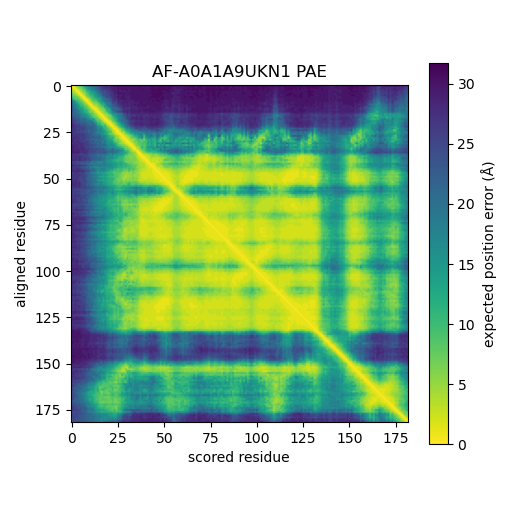M 703 C C . ILE A 1 89 ? -6.455 7.407 0.147 1.00 88.94 89 ILE A C 1
ATOM 705 O O . ILE A 1 89 ? -6.876 7.894 -0.893 1.00 88.94 89 ILE A O 1
ATOM 709 N N . THR A 1 90 ? -5.463 7.964 0.840 1.00 90.06 90 THR A N 1
ATOM 710 C CA . THR A 1 90 ? -4.630 9.057 0.315 1.00 90.06 90 THR A CA 1
ATOM 711 C C . THR A 1 90 ? -3.201 8.587 0.106 1.00 90.06 90 THR A C 1
ATOM 713 O O . THR A 1 90 ? -2.677 7.785 0.887 1.00 90.06 90 THR A O 1
ATOM 716 N N . SER A 1 91 ? -2.539 9.092 -0.934 1.00 89.94 91 SER A N 1
ATOM 717 C CA . SER A 1 91 ? -1.137 8.769 -1.197 1.00 89.94 91 SER A CA 1
ATOM 718 C C . SER A 1 91 ? -0.312 9.991 -1.570 1.00 89.94 91 SER A C 1
ATOM 720 O O . SER A 1 91 ? -0.752 10.875 -2.295 1.00 89.94 91 SER A O 1
ATOM 722 N N . LYS A 1 92 ? 0.921 10.051 -1.063 1.00 89.94 92 LYS A N 1
ATOM 723 C CA . LYS A 1 92 ? 1.858 11.137 -1.360 1.00 89.94 92 LYS A CA 1
ATOM 724 C C . LYS A 1 92 ? 3.301 10.678 -1.300 1.00 89.94 92 LYS A C 1
ATOM 726 O O . LYS A 1 92 ? 3.644 9.776 -0.542 1.00 89.94 92 LYS A O 1
ATOM 731 N N . VAL A 1 93 ? 4.164 11.370 -2.030 1.00 88.38 93 VAL A N 1
ATOM 732 C CA . VAL A 1 93 ? 5.613 11.226 -1.891 1.00 88.38 93 VAL A CA 1
ATOM 733 C C . VAL A 1 93 ? 6.123 12.293 -0.928 1.00 88.38 93 VAL A C 1
ATOM 735 O O . VAL A 1 93 ? 5.782 13.467 -1.052 1.00 88.38 93 VAL A O 1
ATOM 738 N N . LYS A 1 94 ? 6.934 11.889 0.049 1.00 86.25 94 LYS A N 1
ATOM 739 C CA . LYS A 1 94 ? 7.672 12.796 0.928 1.00 86.25 94 LYS A CA 1
ATOM 740 C C . LYS A 1 94 ? 9.160 12.682 0.623 1.00 86.25 94 LYS A C 1
ATOM 742 O O . LYS A 1 94 ? 9.721 11.593 0.717 1.00 86.25 94 LYS A O 1
ATOM 747 N N . LYS A 1 95 ? 9.798 13.811 0.326 1.00 83.62 95 LYS A N 1
ATOM 748 C CA . LYS A 1 95 ? 11.256 13.906 0.251 1.00 83.62 95 LYS A CA 1
ATOM 749 C C . LYS A 1 95 ? 11.841 13.814 1.664 1.00 83.62 95 LYS A C 1
ATOM 751 O O . LYS A 1 95 ? 11.425 14.566 2.546 1.00 83.62 95 LYS A O 1
ATOM 756 N N . ILE A 1 96 ? 12.740 12.858 1.884 1.00 81.56 96 ILE A N 1
ATOM 757 C CA . ILE A 1 96 ? 13.459 12.659 3.152 1.00 81.56 96 ILE A CA 1
ATOM 758 C C . ILE A 1 96 ? 14.806 13.382 3.093 1.00 81.56 96 ILE A C 1
ATOM 760 O O . ILE A 1 96 ? 15.143 14.125 4.009 1.00 81.56 96 ILE A O 1
ATOM 764 N N . SER A 1 97 ? 15.542 13.218 1.995 1.00 79.31 97 SER A N 1
ATOM 765 C CA . SER A 1 97 ? 16.831 13.873 1.759 1.00 79.31 97 SER A CA 1
ATOM 766 C C . SER A 1 97 ? 16.989 14.251 0.282 1.00 79.31 97 SER A C 1
ATOM 768 O O . SER A 1 97 ? 16.064 14.075 -0.517 1.00 79.31 97 SER A O 1
ATOM 770 N N . SER A 1 98 ? 18.138 14.817 -0.106 1.00 73.81 98 SER A N 1
ATOM 771 C CA . SER A 1 98 ? 18.426 15.212 -1.497 1.00 73.81 98 SER A CA 1
ATOM 772 C C . SER A 1 98 ? 18.168 14.080 -2.493 1.00 73.81 98 SER A C 1
ATOM 774 O O . SER A 1 98 ? 17.578 14.326 -3.544 1.00 73.81 98 SER A O 1
ATOM 776 N N . ASN A 1 99 ? 18.511 12.855 -2.097 1.00 72.94 99 ASN A N 1
ATOM 777 C CA . ASN A 1 99 ? 18.420 11.641 -2.892 1.00 72.94 99 ASN A CA 1
ATOM 778 C C . ASN A 1 99 ? 17.579 10.589 -2.174 1.00 72.94 99 ASN A C 1
ATOM 780 O O . ASN A 1 99 ? 17.936 9.422 -2.177 1.00 72.94 99 ASN A O 1
ATOM 784 N N . GLU A 1 100 ? 16.513 10.965 -1.476 1.00 76.50 100 GLU A N 1
ATOM 785 C CA . GLU A 1 100 ? 15.664 9.968 -0.835 1.00 76.50 100 GLU A CA 1
ATOM 786 C C . GLU A 1 100 ? 14.222 10.424 -0.793 1.00 76.50 100 GLU A C 1
ATOM 788 O O . GLU A 1 100 ? 13.897 11.492 -0.271 1.00 76.50 100 GLU A O 1
ATOM 793 N N . ASN A 1 101 ? 13.356 9.580 -1.338 1.00 81.94 101 ASN A N 1
ATOM 794 C CA . ASN A 1 101 ? 11.924 9.790 -1.370 1.00 81.94 101 ASN A CA 1
ATOM 795 C C . ASN A 1 101 ? 11.223 8.596 -0.733 1.00 81.94 101 ASN A C 1
ATOM 797 O O . ASN A 1 101 ? 11.629 7.446 -0.913 1.00 81.94 101 ASN A O 1
ATOM 801 N N . CYS A 1 102 ? 10.140 8.888 -0.025 1.00 83.50 102 CYS A N 1
ATOM 802 C CA . CYS A 1 102 ? 9.302 7.900 0.626 1.00 83.50 102 CYS A CA 1
ATOM 803 C C . CYS A 1 102 ? 7.864 8.017 0.131 1.00 83.50 102 CYS A C 1
ATOM 805 O O . CYS A 1 102 ? 7.259 9.092 0.183 1.00 83.50 102 CYS A O 1
ATOM 807 N N . LEU A 1 103 ? 7.316 6.898 -0.340 1.00 86.44 103 LEU A N 1
ATOM 808 C CA . LEU A 1 103 ? 5.894 6.775 -0.639 1.00 86.44 103 LEU A CA 1
ATOM 809 C C . LEU A 1 103 ? 5.115 6.586 0.651 1.00 86.44 103 LEU A C 1
ATOM 811 O O . LEU A 1 103 ? 5.362 5.636 1.379 1.00 86.44 103 LEU A O 1
ATOM 815 N N . ILE A 1 104 ? 4.157 7.465 0.904 1.00 87.12 104 ILE A N 1
ATOM 816 C CA . ILE A 1 104 ? 3.249 7.399 2.039 1.00 87.12 104 ILE A CA 1
ATOM 817 C C . ILE A 1 104 ? 1.864 7.046 1.512 1.00 87.12 104 ILE A C 1
ATOM 819 O O . ILE A 1 104 ? 1.339 7.748 0.650 1.00 87.12 104 ILE A O 1
ATOM 823 N N . ILE A 1 105 ? 1.265 5.988 2.052 1.00 87.50 105 ILE A N 1
ATOM 824 C CA . ILE A 1 105 ? -0.120 5.587 1.768 1.00 87.50 105 ILE A CA 1
ATOM 825 C C . ILE A 1 105 ? -0.874 5.561 3.089 1.00 87.50 105 ILE A C 1
ATOM 827 O O . ILE A 1 105 ? -0.389 4.944 4.036 1.00 87.50 105 ILE A O 1
ATOM 831 N N . ASN A 1 106 ? -2.017 6.239 3.139 1.00 85.56 106 ASN A N 1
ATOM 832 C CA . ASN A 1 106 ? -2.841 6.432 4.324 1.00 85.56 106 ASN A CA 1
ATOM 833 C C . ASN A 1 106 ? -4.271 5.936 4.084 1.00 85.56 106 ASN A C 1
ATOM 835 O O . ASN A 1 106 ? -4.916 6.404 3.152 1.00 85.56 106 ASN A O 1
ATOM 839 N N . SER A 1 107 ? -4.801 5.063 4.943 1.00 85.12 107 SER A N 1
ATOM 840 C CA . SER A 1 107 ? -6.247 4.768 4.948 1.00 85.12 107 SER A CA 1
ATOM 841 C C . SER A 1 107 ? -7.023 5.878 5.654 1.00 85.12 107 SER A C 1
ATOM 843 O O . SER A 1 107 ? -6.744 6.168 6.814 1.00 85.12 107 SER A O 1
ATOM 845 N N . ASN A 1 108 ? -8.041 6.442 5.008 1.00 83.88 108 ASN A N 1
ATOM 846 C CA . ASN A 1 108 ? -8.974 7.380 5.639 1.00 83.88 108 ASN A CA 1
ATOM 847 C C . ASN A 1 108 ? -10.039 6.662 6.489 1.00 83.88 108 ASN A C 1
ATOM 849 O O . ASN A 1 108 ? -10.771 7.303 7.244 1.00 83.88 108 ASN A O 1
ATOM 853 N N . ILE A 1 109 ? -10.125 5.333 6.382 1.00 79.38 109 ILE A N 1
ATOM 854 C CA . ILE A 1 109 ? -10.955 4.498 7.249 1.00 79.38 109 ILE A CA 1
ATOM 855 C C . ILE A 1 109 ? -10.154 4.174 8.507 1.00 79.38 109 ILE A C 1
ATOM 857 O O . ILE A 1 109 ? -9.016 3.702 8.447 1.00 79.38 109 ILE A O 1
ATOM 861 N N . LEU A 1 110 ? -10.775 4.455 9.643 1.00 73.75 110 LEU A N 1
ATOM 862 C CA . LEU A 1 110 ? -10.234 4.229 10.970 1.00 73.75 110 LEU A CA 1
ATOM 863 C C . LEU A 1 110 ? -10.509 2.782 11.415 1.00 73.75 110 LEU A C 1
ATOM 865 O O . LEU A 1 110 ? -11.412 2.139 10.888 1.00 73.75 110 LEU A O 1
ATOM 869 N N . GLY A 1 111 ? -9.747 2.290 12.394 1.00 67.50 111 GLY A N 1
ATOM 870 C CA . GLY A 1 111 ? -9.935 0.941 12.931 1.00 67.50 111 GLY A CA 1
ATOM 871 C C . GLY A 1 111 ? -9.444 -0.191 12.022 1.00 67.50 111 GLY A C 1
ATOM 872 O O . GLY A 1 111 ? -8.710 0.033 11.054 1.00 67.50 111 GLY A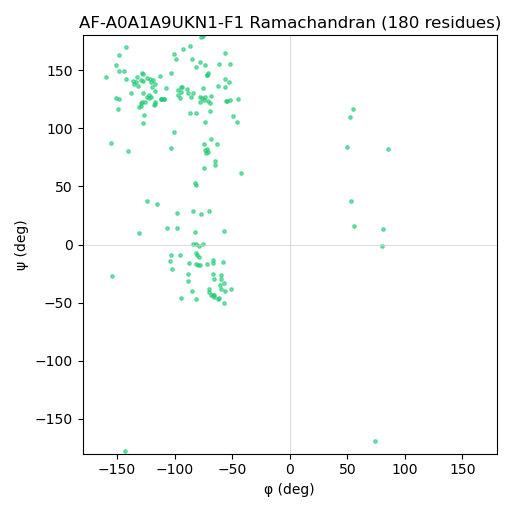 O 1
ATOM 873 N N . LEU A 1 112 ? -9.794 -1.433 12.368 1.00 69.81 112 LEU A N 1
ATOM 874 C CA . LEU A 1 112 ? -9.379 -2.637 11.639 1.00 69.81 112 LEU A CA 1
ATOM 875 C C . LEU A 1 112 ? -9.983 -2.715 10.232 1.00 69.81 112 LEU A C 1
ATOM 877 O O . LEU A 1 112 ? -9.360 -3.298 9.341 1.00 69.81 112 LEU A O 1
ATOM 881 N N . ASN A 1 113 ? -11.130 -2.073 10.005 1.00 73.12 113 ASN A N 1
ATOM 882 C CA . ASN A 1 113 ? -11.737 -1.938 8.681 1.00 73.12 113 ASN A CA 1
ATOM 883 C C . ASN A 1 113 ? -10.893 -1.063 7.741 1.00 73.12 113 ASN A C 1
ATOM 885 O O . ASN A 1 113 ? -11.086 -1.091 6.530 1.00 73.12 113 ASN A O 1
ATOM 889 N N . GLY A 1 114 ? -9.944 -0.293 8.279 1.00 76.06 114 GLY A N 1
ATOM 890 C CA . GLY A 1 114 ? -9.026 0.529 7.503 1.00 76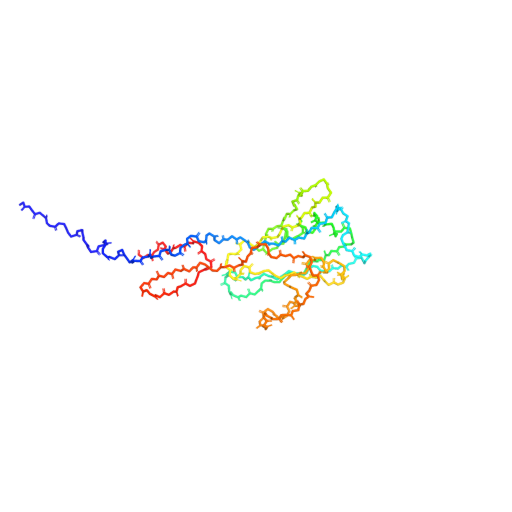.06 114 GLY A CA 1
ATOM 891 C C . GLY A 1 114 ? -7.859 -0.219 6.873 1.00 76.06 114 GLY A C 1
ATOM 892 O O . GLY A 1 114 ? -7.050 0.423 6.209 1.00 76.06 114 GLY A O 1
ATOM 893 N N . LYS A 1 115 ? -7.737 -1.537 7.079 1.00 79.12 115 LYS A N 1
ATOM 894 C CA . LYS A 1 115 ? -6.645 -2.347 6.520 1.00 79.12 115 LYS A CA 1
ATOM 895 C C . LYS A 1 115 ? -6.563 -2.232 5.002 1.00 79.12 115 LYS A C 1
ATOM 897 O O . LYS A 1 115 ? -7.576 -2.311 4.309 1.00 79.12 115 LYS A O 1
ATOM 902 N N . ILE A 1 116 ? -5.334 -2.064 4.514 1.00 83.25 116 ILE A N 1
ATOM 903 C CA . ILE A 1 116 ? -5.001 -2.021 3.092 1.00 83.25 116 ILE A CA 1
ATOM 904 C C . ILE A 1 116 ? -4.077 -3.198 2.783 1.00 83.25 116 ILE A C 1
ATOM 906 O O . ILE A 1 116 ? -3.142 -3.482 3.534 1.00 83.25 116 ILE A O 1
ATOM 910 N N . SER A 1 117 ? -4.324 -3.846 1.652 1.00 85.75 117 SER A N 1
ATOM 911 C CA . SER A 1 117 ? -3.383 -4.734 0.993 1.00 85.75 117 SER A CA 1
ATOM 912 C C . SER A 1 117 ? -3.052 -4.211 -0.403 1.00 85.75 117 SER A C 1
ATOM 914 O O . SER A 1 117 ? -3.914 -3.668 -1.091 1.00 85.75 117 SER A O 1
ATOM 916 N N . ILE A 1 118 ? -1.793 -4.342 -0.803 1.00 88.56 118 ILE A N 1
ATOM 917 C CA . ILE A 1 118 ? -1.223 -3.917 -2.073 1.00 88.56 118 ILE A CA 1
ATOM 918 C C . ILE A 1 118 ? -0.416 -5.088 -2.631 1.00 88.56 118 ILE A C 1
ATOM 920 O O . ILE A 1 118 ? 0.343 -5.724 -1.903 1.00 88.56 118 ILE A O 1
ATOM 924 N N . SER A 1 119 ? -0.552 -5.356 -3.923 1.00 90.50 119 SER A N 1
ATOM 925 C CA . SER A 1 119 ? 0.294 -6.294 -4.671 1.00 90.50 119 SER A CA 1
ATOM 926 C C . SER A 1 119 ? 0.430 -5.840 -6.121 1.00 90.50 119 SER A C 1
ATOM 928 O O . SER A 1 119 ? -0.331 -4.988 -6.588 1.00 90.50 119 SER A O 1
ATOM 930 N N . VAL A 1 120 ? 1.423 -6.374 -6.828 1.00 90.94 120 VAL A N 1
ATOM 931 C CA . VAL A 1 120 ? 1.671 -6.056 -8.234 1.00 90.94 120 VAL A CA 1
ATOM 932 C C . VAL A 1 120 ? 1.784 -7.338 -9.049 1.00 90.94 120 VAL A C 1
ATOM 934 O O . VAL A 1 120 ? 2.664 -8.154 -8.789 1.00 9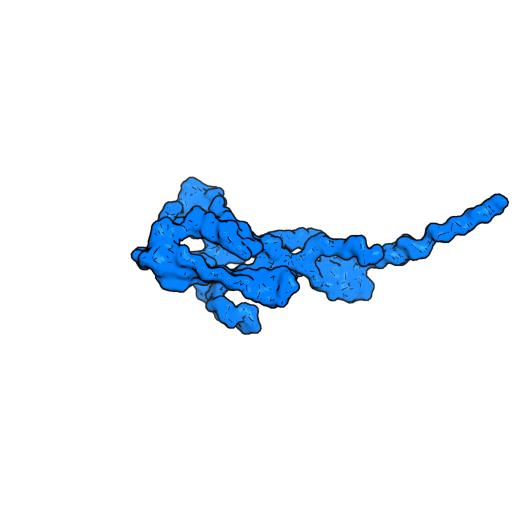0.94 120 VAL A O 1
ATOM 937 N N . ASP A 1 121 ? 0.937 -7.469 -10.068 1.00 91.38 121 ASP A N 1
ATOM 938 C CA . ASP A 1 121 ? 0.999 -8.568 -11.033 1.00 91.38 121 ASP A CA 1
ATOM 939 C C . ASP A 1 121 ? 1.803 -8.145 -12.263 1.00 91.38 121 ASP A C 1
ATOM 941 O O . ASP A 1 121 ? 1.562 -7.068 -12.821 1.00 91.38 121 ASP A O 1
ATOM 945 N N . GLY A 1 122 ? 2.697 -9.017 -12.732 1.00 90.50 122 GLY A N 1
ATOM 946 C CA . GLY A 1 122 ? 3.486 -8.794 -13.949 1.00 90.50 122 GLY A CA 1
ATOM 947 C C . GLY A 1 122 ? 4.713 -7.895 -13.763 1.00 90.50 122 GLY A C 1
ATOM 948 O O . GLY A 1 122 ? 5.272 -7.430 -14.748 1.00 90.50 122 GLY A O 1
ATOM 949 N N . ASP A 1 123 ? 5.133 -7.613 -12.524 1.00 91.19 123 ASP A N 1
ATOM 950 C CA . ASP A 1 123 ? 6.379 -6.890 -12.236 1.00 91.19 123 ASP A CA 1
ATOM 951 C C . ASP A 1 123 ? 6.901 -7.249 -10.835 1.00 91.19 123 ASP A C 1
ATOM 953 O O . ASP A 1 123 ? 6.592 -6.578 -9.848 1.00 91.19 123 ASP A O 1
ATOM 957 N N . ASP A 1 124 ? 7.698 -8.318 -10.737 1.00 89.44 124 ASP A N 1
ATOM 958 C CA . ASP A 1 124 ? 8.215 -8.828 -9.456 1.00 89.44 124 ASP A CA 1
ATOM 959 C C . ASP A 1 124 ? 9.079 -7.807 -8.718 1.00 89.44 124 ASP A C 1
ATOM 961 O O . ASP A 1 124 ? 9.048 -7.718 -7.490 1.00 89.44 124 ASP A O 1
ATOM 965 N N . LYS A 1 125 ? 9.836 -6.997 -9.462 1.00 88.69 125 LYS A N 1
ATOM 966 C CA . LYS A 1 125 ? 10.695 -5.954 -8.896 1.00 88.69 125 LYS A CA 1
ATOM 967 C C . LYS A 1 125 ? 9.855 -4.873 -8.220 1.00 88.69 125 LYS A C 1
ATOM 969 O O . LYS A 1 125 ? 10.183 -4.440 -7.112 1.00 88.69 125 LYS A O 1
ATOM 974 N N . LEU A 1 126 ? 8.769 -4.449 -8.865 1.00 88.38 126 LEU A N 1
ATOM 975 C CA . LEU A 1 126 ? 7.833 -3.498 -8.278 1.00 88.38 126 LEU A CA 1
ATOM 976 C C . LEU A 1 126 ? 7.030 -4.131 -7.136 1.00 88.38 126 LEU A C 1
ATOM 978 O O . LEU A 1 126 ? 6.818 -3.487 -6.107 1.00 88.38 126 LEU A O 1
ATOM 982 N N . ASN A 1 127 ? 6.646 -5.400 -7.276 1.00 89.06 127 ASN A N 1
ATOM 983 C CA . ASN A 1 127 ? 5.931 -6.149 -6.249 1.00 89.06 127 ASN A CA 1
ATOM 984 C C . ASN A 1 127 ? 6.758 -6.279 -4.963 1.00 89.06 127 ASN A C 1
ATOM 986 O O . ASN A 1 127 ? 6.264 -5.976 -3.880 1.00 89.06 127 ASN A O 1
ATOM 990 N N . GLN A 1 128 ? 8.044 -6.628 -5.063 1.00 86.12 128 GLN A N 1
ATOM 991 C CA . GLN A 1 128 ? 8.971 -6.680 -3.923 1.00 86.12 128 GLN A CA 1
ATOM 992 C C . GLN A 1 128 ? 9.120 -5.326 -3.215 1.00 86.12 128 GLN A C 1
ATOM 994 O O . GLN A 1 128 ? 9.447 -5.264 -2.031 1.00 86.12 128 GLN A O 1
ATOM 999 N N . LEU A 1 129 ? 8.893 -4.212 -3.913 1.00 85.06 129 LEU A N 1
ATOM 1000 C CA . LEU A 1 129 ? 8.945 -2.893 -3.295 1.00 85.06 129 LEU A CA 1
ATOM 1001 C C . LEU A 1 129 ? 7.642 -2.552 -2.564 1.00 85.06 129 LEU A C 1
ATOM 1003 O O . LEU A 1 129 ? 7.698 -2.045 -1.444 1.00 85.06 129 LEU A O 1
ATOM 1007 N N . LEU A 1 130 ? 6.499 -2.790 -3.211 1.00 86.94 130 LEU A N 1
ATOM 1008 C CA . LEU A 1 130 ? 5.213 -2.221 -2.802 1.00 86.94 130 LEU A CA 1
ATOM 1009 C C . LEU A 1 130 ? 4.290 -3.173 -2.052 1.00 86.94 130 LEU A C 1
ATOM 1011 O O . LEU A 1 130 ? 3.376 -2.686 -1.386 1.00 86.94 130 LEU A O 1
ATOM 1015 N N . SER A 1 131 ? 4.482 -4.487 -2.181 1.00 86.81 131 SER A N 1
ATOM 1016 C CA . SER A 1 131 ? 3.519 -5.436 -1.627 1.00 86.81 131 SER A CA 1
ATOM 1017 C C . SER A 1 131 ? 3.412 -5.332 -0.110 1.00 86.81 131 SER A C 1
ATOM 1019 O O . SER A 1 131 ? 4.402 -5.170 0.607 1.00 86.81 131 SER A O 1
ATOM 1021 N N . PHE A 1 132 ? 2.171 -5.368 0.364 1.00 82.00 132 PHE A N 1
ATOM 1022 C CA . PHE A 1 132 ? 1.822 -5.290 1.774 1.00 82.00 132 PHE A CA 1
ATOM 1023 C C . PHE A 1 132 ? 0.408 -5.864 2.005 1.00 82.00 132 PHE A C 1
ATOM 1025 O O . PHE A 1 132 ? -0.458 -5.642 1.170 1.00 82.00 132 PHE A O 1
ATOM 1032 N N . PRO A 1 133 ? 0.109 -6.550 3.122 1.00 71.38 133 PRO A N 1
ATOM 1033 C CA . PRO A 1 133 ? 1.092 -7.242 3.947 1.00 71.38 133 PRO A CA 1
ATOM 1034 C C . PRO A 1 133 ? 1.860 -8.242 3.070 1.00 71.38 133 PRO A C 1
ATOM 1036 O O . PRO A 1 133 ? 1.454 -8.524 1.951 1.00 71.38 133 PRO A O 1
ATOM 1039 N N . GLY A 1 134 ? 2.991 -8.747 3.546 1.00 55.62 134 GLY A N 1
ATOM 1040 C CA . GLY A 1 134 ? 3.912 -9.618 2.805 1.00 55.62 134 GLY A CA 1
ATOM 1041 C C . GLY A 1 134 ? 3.377 -10.935 2.224 1.00 55.62 134 GLY A C 1
ATOM 1042 O O . GLY A 1 134 ? 4.171 -11.797 1.857 1.00 55.62 134 GLY A O 1
ATOM 1043 N N . THR A 1 135 ? 2.064 -11.133 2.195 1.00 51.34 135 THR A N 1
ATOM 1044 C CA . THR A 1 135 ? 1.372 -12.353 1.801 1.00 51.34 135 THR A CA 1
ATOM 1045 C C . THR A 1 135 ? 0.319 -12.061 0.734 1.00 51.34 135 THR A C 1
ATOM 1047 O O . THR A 1 135 ? -0.297 -10.997 0.712 1.00 51.34 135 THR A O 1
ATOM 1050 N N . ASN A 1 136 ? 0.117 -13.030 -0.164 1.00 43.91 136 ASN A N 1
ATOM 1051 C CA . ASN A 1 136 ? -0.882 -12.957 -1.228 1.00 43.91 136 ASN A CA 1
ATOM 1052 C C . ASN A 1 136 ? -2.278 -12.614 -0.679 1.00 43.91 136 ASN A C 1
ATOM 1054 O O . ASN A 1 136 ? -2.709 -13.121 0.359 1.00 43.91 136 ASN A O 1
ATOM 1058 N N . VAL A 1 137 ? -2.969 -11.760 -1.435 1.00 46.00 137 VAL A N 1
ATOM 1059 C CA . VAL A 1 137 ? -4.226 -11.059 -1.115 1.00 46.00 137 VAL A CA 1
ATOM 1060 C C . VAL A 1 137 ? -5.395 -12.000 -0.763 1.00 46.00 137 VAL A C 1
ATOM 1062 O O . VAL A 1 137 ? -6.377 -11.567 -0.160 1.00 46.00 137 VAL A O 1
ATOM 1065 N N . ASP A 1 138 ? -5.280 -13.293 -1.064 1.00 43.00 138 ASP A N 1
ATOM 1066 C CA . ASP A 1 138 ? -6.312 -14.301 -0.794 1.00 43.00 138 ASP A CA 1
ATOM 1067 C C . ASP A 1 138 ? -6.324 -14.825 0.655 1.00 43.00 138 ASP A C 1
ATOM 1069 O O . ASP A 1 138 ? -7.253 -15.525 1.045 1.00 43.00 138 ASP A O 1
ATOM 1073 N N . ASN A 1 139 ? -5.342 -14.456 1.488 1.00 40.94 139 ASN A N 1
ATOM 1074 C CA . ASN A 1 139 ? -5.210 -14.952 2.867 1.00 40.94 139 ASN A CA 1
ATOM 1075 C C . ASN A 1 139 ? -5.371 -13.868 3.948 1.00 40.94 139 ASN A C 1
ATOM 1077 O O . ASN A 1 139 ? -4.752 -13.947 5.008 1.00 40.94 139 ASN A O 1
ATOM 1081 N N . LEU A 1 140 ? -6.236 -12.869 3.742 1.00 46.97 140 LEU A N 1
ATOM 1082 C CA . LEU A 1 140 ? -6.599 -11.942 4.829 1.00 46.97 140 LEU A CA 1
ATOM 1083 C C . LEU A 1 140 ? -7.390 -12.625 5.969 1.00 46.97 140 LEU A C 1
ATOM 1085 O O . LEU A 1 140 ? -7.484 -12.059 7.056 1.00 46.97 140 LEU A O 1
ATOM 1089 N N . GLU A 1 141 ? -7.895 -13.846 5.753 1.00 40.94 141 GLU A N 1
ATOM 1090 C CA . GLU A 1 141 ? -8.680 -14.617 6.733 1.00 40.94 141 GLU A CA 1
ATOM 1091 C C . GLU A 1 141 ? -7.906 -15.754 7.429 1.00 40.94 141 GLU A C 1
ATOM 1093 O O . GLU A 1 141 ? -8.405 -16.326 8.397 1.00 40.94 141 GLU A O 1
ATOM 1098 N N . LYS A 1 142 ? -6.681 -16.097 7.000 1.00 36.97 142 LYS A N 1
ATOM 1099 C CA . LYS A 1 142 ? -5.939 -17.241 7.562 1.00 36.97 142 LYS A CA 1
ATOM 1100 C C . LYS A 1 142 ? -4.534 -16.853 8.024 1.00 36.97 142 LYS A C 1
ATOM 1102 O O . LYS A 1 142 ? -3.624 -16.710 7.223 1.00 36.97 142 LYS A O 1
ATOM 1107 N N . LYS A 1 143 ? -4.409 -16.759 9.354 1.00 37.16 143 LYS A N 1
ATOM 1108 C CA . LYS A 1 143 ? -3.195 -16.772 10.196 1.00 37.16 143 LYS A CA 1
ATOM 1109 C C . LYS A 1 143 ? -2.070 -15.791 9.825 1.00 37.16 143 LYS A C 1
ATOM 1111 O O . LYS A 1 143 ? -1.297 -15.980 8.894 1.00 37.16 143 LYS A O 1
ATOM 1116 N N . GLN A 1 144 ? -1.918 -14.792 10.693 1.00 42.91 144 GLN A N 1
ATOM 1117 C CA . GLN A 1 144 ? -0.708 -13.992 10.860 1.00 42.91 144 GLN A CA 1
ATOM 1118 C C . GLN A 1 144 ? 0.390 -14.839 11.513 1.00 42.91 144 GLN A C 1
ATOM 1120 O O . GLN A 1 144 ? 0.595 -14.700 12.705 1.00 42.91 144 GLN A O 1
ATOM 1125 N N . ASP A 1 145 ? 1.098 -15.700 10.786 1.00 37.72 145 ASP A N 1
ATOM 1126 C CA . ASP A 1 145 ? 2.339 -16.270 11.324 1.00 37.72 145 ASP A CA 1
ATOM 1127 C C . ASP A 1 145 ? 3.353 -16.579 10.217 1.00 37.72 145 ASP A C 1
ATOM 1129 O O . ASP A 1 145 ? 3.134 -17.418 9.350 1.00 37.72 145 ASP A O 1
ATOM 1133 N N . LYS A 1 146 ? 4.483 -15.864 10.297 1.00 40.84 146 LYS A N 1
ATOM 1134 C CA . LYS A 1 146 ? 5.780 -16.118 9.649 1.00 40.84 146 LYS A CA 1
ATOM 1135 C C . LYS A 1 146 ? 5.771 -16.401 8.143 1.00 40.84 146 LYS A C 1
ATOM 1137 O O . LYS A 1 146 ? 5.982 -17.530 7.716 1.00 40.84 146 LYS A O 1
ATOM 1142 N N . ILE A 1 147 ? 5.751 -15.340 7.336 1.00 42.94 147 ILE A N 1
ATOM 1143 C CA . ILE A 1 147 ? 6.427 -15.368 6.032 1.00 42.94 147 ILE A CA 1
ATOM 1144 C C . ILE A 1 147 ? 7.285 -14.112 5.926 1.00 42.94 147 ILE A C 1
ATOM 1146 O O . ILE A 1 147 ? 6.801 -12.987 6.034 1.00 42.94 147 ILE A O 1
ATOM 1150 N N . GLN A 1 148 ? 8.589 -14.331 5.794 1.00 42.84 148 GLN A N 1
ATOM 1151 C CA . GLN A 1 148 ? 9.614 -13.306 5.668 1.00 42.84 148 GLN A CA 1
ATOM 1152 C C . GLN A 1 148 ? 9.511 -12.712 4.262 1.00 42.84 148 GLN A C 1
ATOM 1154 O O . GLN A 1 148 ? 10.200 -13.127 3.335 1.00 42.84 148 GLN A O 1
ATOM 1159 N N . SER A 1 149 ? 8.572 -11.789 4.068 1.00 48.69 149 SER A N 1
ATOM 1160 C CA . SER A 1 149 ? 8.475 -11.077 2.805 1.00 48.69 149 SER A CA 1
ATOM 1161 C C . SER A 1 149 ? 9.616 -10.065 2.750 1.00 48.69 149 SER A C 1
ATOM 1163 O O . SER A 1 149 ? 9.761 -9.209 3.624 1.00 48.69 149 SER A O 1
ATOM 1165 N N . ASN A 1 150 ? 10.440 -10.125 1.705 1.00 53.97 150 ASN A N 1
ATOM 1166 C CA . ASN A 1 150 ? 11.466 -9.112 1.419 1.00 53.97 150 ASN A CA 1
ATOM 1167 C C . ASN A 1 150 ? 10.846 -7.770 0.968 1.00 53.97 150 ASN A C 1
ATOM 1169 O O . ASN A 1 150 ? 11.440 -7.021 0.192 1.00 53.97 150 ASN A O 1
ATOM 1173 N N . THR A 1 151 ? 9.631 -7.471 1.429 1.00 63.62 151 THR A N 1
ATOM 1174 C CA . THR A 1 151 ? 8.868 -6.296 1.044 1.00 63.62 151 THR A CA 1
ATOM 1175 C C . THR A 1 151 ? 9.421 -5.078 1.741 1.00 63.62 151 THR A C 1
ATOM 1177 O O . THR A 1 151 ? 9.543 -5.039 2.967 1.00 63.62 151 THR A O 1
ATOM 1180 N N . LYS A 1 152 ? 9.753 -4.053 0.960 1.00 75.62 152 LYS A N 1
ATOM 1181 C CA . LYS A 1 152 ? 10.283 -2.806 1.526 1.00 75.62 152 LYS A CA 1
ATOM 1182 C C . LYS A 1 152 ? 9.195 -1.922 2.122 1.00 75.62 152 LYS A C 1
ATOM 1184 O O . LYS A 1 152 ? 9.520 -1.044 2.915 1.00 75.62 152 LYS A O 1
ATOM 1189 N N . MET A 1 153 ? 7.935 -2.167 1.764 1.00 80.25 153 MET A N 1
ATOM 1190 C CA . MET A 1 153 ? 6.785 -1.480 2.329 1.00 80.25 153 MET A CA 1
ATOM 1191 C C . MET A 1 153 ? 6.577 -1.886 3.795 1.00 80.25 153 MET A C 1
ATOM 1193 O O . MET A 1 153 ? 6.393 -3.065 4.100 1.00 80.25 153 MET A O 1
ATOM 1197 N N . ARG A 1 154 ? 6.592 -0.913 4.714 1.00 78.56 154 ARG A N 1
ATOM 1198 C CA . ARG A 1 154 ? 6.413 -1.152 6.160 1.00 78.56 154 ARG A CA 1
ATOM 1199 C C . ARG A 1 154 ? 5.217 -0.409 6.726 1.00 78.56 154 ARG A C 1
ATOM 1201 O O . ARG A 1 154 ? 5.011 0.759 6.406 1.00 78.56 154 ARG A O 1
ATOM 1208 N N . GLU A 1 155 ? 4.479 -1.065 7.619 1.00 73.06 155 GLU A N 1
ATOM 1209 C CA . GLU A 1 155 ? 3.439 -0.435 8.432 1.00 73.06 155 GLU A CA 1
ATOM 1210 C C . GLU A 1 155 ? 4.095 0.425 9.518 1.00 73.06 155 GLU A C 1
ATOM 1212 O O . GLU A 1 155 ? 4.634 -0.069 10.504 1.00 73.06 155 GLU A O 1
ATOM 1217 N N . ASN A 1 156 ? 4.061 1.738 9.331 1.00 69.38 156 ASN A N 1
ATOM 1218 C CA . ASN A 1 156 ? 4.595 2.703 10.286 1.00 69.38 156 ASN A CA 1
ATOM 1219 C C . ASN A 1 156 ? 3.621 2.985 11.440 1.00 69.38 156 ASN A C 1
ATOM 1221 O O . ASN A 1 156 ? 3.989 3.578 12.452 1.00 69.38 156 ASN A O 1
ATOM 1225 N N . ARG A 1 157 ? 2.347 2.619 11.274 1.00 67.25 157 ARG A N 1
ATOM 1226 C CA . ARG A 1 157 ? 1.331 2.743 12.313 1.00 67.25 157 ARG A CA 1
ATOM 1227 C C . ARG A 1 157 ? 0.263 1.674 12.132 1.00 67.25 157 ARG A C 1
ATOM 1229 O O . ARG A 1 157 ? -0.328 1.619 11.060 1.00 67.25 157 ARG A O 1
ATOM 1236 N N . LYS A 1 158 ? 0.009 0.897 13.190 1.00 65.00 158 LYS A N 1
ATOM 1237 C CA . LYS A 1 158 ? -1.011 -0.157 13.214 1.00 65.00 158 LYS A CA 1
ATOM 1238 C C . LYS A 1 158 ? -2.428 0.401 13.238 1.00 65.00 158 LYS A C 1
ATOM 1240 O O . LYS A 1 158 ? -2.693 1.418 13.883 1.00 65.00 158 LYS A O 1
ATOM 1245 N N . ALA A 1 159 ? -3.335 -0.321 12.591 1.00 63.84 159 ALA A N 1
ATOM 1246 C CA . ALA A 1 159 ? -4.767 -0.132 12.751 1.00 63.84 159 ALA A CA 1
ATOM 1247 C C . ALA A 1 159 ? -5.134 -0.585 14.162 1.00 63.84 159 ALA A C 1
ATOM 1249 O O . ALA A 1 159 ? -4.777 -1.685 14.582 1.00 63.84 159 ALA A O 1
ATOM 1250 N N . GLN A 1 160 ? -5.824 0.273 14.896 1.00 60.41 160 GLN A N 1
ATOM 1251 C CA . GLN A 1 160 ? -6.301 -0.002 16.247 1.00 60.41 160 GLN A CA 1
ATOM 1252 C C . GLN A 1 160 ? -7.757 0.416 16.306 1.00 60.41 160 GLN A C 1
ATOM 1254 O O . GLN A 1 160 ? -8.101 1.393 15.658 1.00 60.41 160 GLN A O 1
ATOM 1259 N N . CYS A 1 161 ? -8.597 -0.299 17.044 1.00 63.56 161 CYS A N 1
ATOM 1260 C CA . CYS A 1 161 ? -9.921 0.192 17.415 1.00 63.56 161 CYS A CA 1
ATOM 1261 C C . CYS A 1 161 ? -9.777 1.123 18.626 1.00 63.56 161 CYS A C 1
ATOM 1263 O O . CYS A 1 161 ? -8.866 0.942 19.436 1.00 63.56 161 CYS A O 1
ATOM 1265 N N . SER A 1 162 ? -10.691 2.076 18.782 1.00 63.84 162 SER A N 1
ATOM 1266 C CA . SER A 1 162 ? -10.913 2.703 20.086 1.00 63.84 162 SER A CA 1
ATOM 1267 C C . SER A 1 162 ? -11.612 1.689 21.001 1.00 63.84 162 SER A C 1
ATOM 1269 O O . SER A 1 162 ? -12.386 0.854 20.518 1.00 63.84 162 SER A O 1
ATOM 1271 N N . ILE A 1 163 ? -11.307 1.729 22.297 1.00 67.88 163 ILE A N 1
ATOM 1272 C CA . ILE A 1 163 ? -11.922 0.876 23.313 1.00 67.88 163 ILE A CA 1
ATOM 1273 C C . ILE A 1 163 ? -12.641 1.795 24.294 1.00 67.88 163 ILE A C 1
ATOM 1275 O O . ILE A 1 163 ? -12.018 2.643 24.920 1.00 67.88 163 ILE A O 1
ATOM 1279 N N . LEU A 1 164 ? -13.951 1.619 24.415 1.00 68.00 164 LEU A N 1
ATOM 1280 C CA . LEU A 1 164 ? -14.778 2.289 25.410 1.00 68.00 164 LEU A CA 1
ATOM 1281 C C . LEU A 1 164 ? -15.178 1.260 26.464 1.00 68.00 164 LEU A C 1
ATOM 1283 O O . LEU A 1 164 ? -15.602 0.167 26.103 1.00 68.00 164 LEU A O 1
ATOM 1287 N N . GLU A 1 165 ? -15.081 1.599 27.744 1.00 67.50 165 GLU A N 1
ATOM 1288 C CA . GLU A 1 165 ? -15.613 0.765 28.820 1.00 67.50 165 GLU A CA 1
ATOM 1289 C C . GLU A 1 165 ? -16.807 1.469 29.468 1.00 67.50 165 GLU A C 1
ATOM 1291 O O . GLU A 1 165 ? -16.701 2.624 29.881 1.00 67.50 165 GLU A O 1
ATOM 1296 N N . VAL A 1 166 ? -17.950 0.785 29.519 1.00 69.75 166 VAL A N 1
ATOM 1297 C CA . VAL A 1 166 ? -19.172 1.271 30.174 1.00 69.75 166 VAL A CA 1
ATOM 1298 C C . VAL A 1 166 ? -19.654 0.173 31.106 1.00 69.75 166 VAL A C 1
ATOM 1300 O O . VAL A 1 166 ? -19.903 -0.944 30.656 1.00 69.75 166 VAL A O 1
ATOM 1303 N N . ASP A 1 167 ? -19.729 0.474 32.402 1.00 72.50 167 ASP A N 1
ATOM 1304 C CA . ASP A 1 167 ? -20.184 -0.456 33.444 1.00 72.50 167 ASP A CA 1
ATOM 1305 C C . ASP A 1 167 ? -19.425 -1.804 33.443 1.00 72.50 167 ASP A C 1
ATOM 1307 O O . ASP A 1 167 ? -19.997 -2.871 33.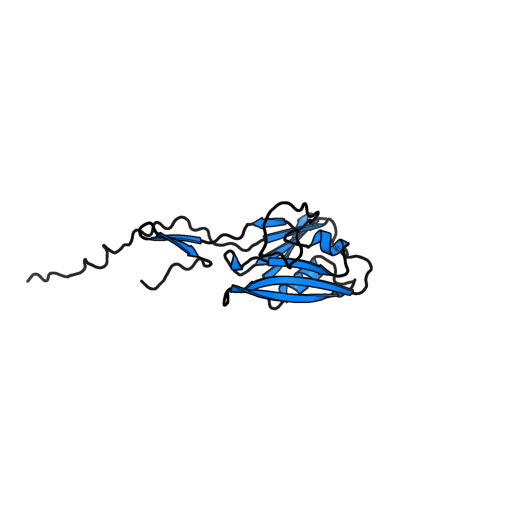648 1.00 72.50 167 ASP A O 1
ATOM 1311 N N . GLY A 1 168 ? -18.111 -1.764 33.172 1.00 72.25 168 GLY A N 1
ATOM 1312 C CA . GLY A 1 168 ? -17.241 -2.947 33.088 1.00 72.25 168 GLY A CA 1
ATOM 1313 C C . GLY A 1 168 ? -17.310 -3.710 31.756 1.00 72.25 168 GLY A C 1
ATOM 1314 O O . GLY A 1 168 ? -16.579 -4.683 31.561 1.00 72.25 168 GLY A O 1
ATOM 1315 N N . ILE A 1 169 ? -18.154 -3.278 30.814 1.00 71.88 169 ILE A N 1
ATOM 1316 C CA . ILE A 1 169 ? -18.286 -3.874 29.479 1.00 71.88 169 ILE A CA 1
ATOM 1317 C C . ILE A 1 169 ? -17.420 -3.102 28.485 1.00 71.88 169 ILE A C 1
ATOM 1319 O O . ILE A 1 169 ? -17.566 -1.890 28.321 1.00 71.88 169 ILE A O 1
ATOM 1323 N N . LYS A 1 170 ? -16.549 -3.821 27.770 1.00 72.94 170 LYS A N 1
ATOM 1324 C CA . LYS A 1 170 ? -15.674 -3.252 26.738 1.00 72.94 170 LYS A CA 1
ATOM 1325 C C . LYS A 1 170 ? -16.349 -3.237 25.371 1.00 72.94 170 LYS A C 1
ATOM 1327 O O . LYS A 1 170 ? -16.811 -4.259 24.871 1.00 72.94 170 LYS A O 1
ATOM 1332 N N . TYR A 1 171 ? -16.307 -2.082 24.728 1.00 70.25 171 TYR A N 1
ATOM 1333 C CA . TYR A 1 171 ? -16.818 -1.825 23.394 1.00 70.25 171 TYR A CA 1
ATOM 1334 C C . TYR A 1 171 ? -15.676 -1.427 22.468 1.00 70.25 171 TYR A C 1
ATOM 1336 O O . TYR A 1 171 ? -14.993 -0.431 22.692 1.00 70.25 171 TYR A O 1
ATOM 1344 N N . TYR A 1 172 ? -15.512 -2.171 21.380 1.00 73.69 172 TYR A N 1
ATOM 1345 C CA . TYR A 1 172 ? -14.560 -1.843 20.323 1.00 73.69 172 TYR A CA 1
ATOM 1346 C C . TYR A 1 172 ? -15.240 -0.951 19.282 1.00 73.69 172 TYR A C 1
ATOM 1348 O O . TYR A 1 172 ? -16.384 -1.202 18.877 1.00 73.69 172 TYR A O 1
ATOM 1356 N N . ARG A 1 173 ? -14.563 0.124 18.875 1.00 66.81 173 ARG A N 1
ATOM 1357 C CA . ARG A 1 173 ? -15.100 1.138 17.962 1.00 66.81 173 ARG A CA 1
ATOM 1358 C C . ARG A 1 173 ? -14.112 1.485 16.855 1.00 66.81 173 ARG A C 1
ATOM 1360 O O . ARG A 1 173 ? -12.916 1.653 17.070 1.00 66.81 173 ARG A O 1
ATOM 1367 N N . GLU A 1 174 ? -14.661 1.658 15.661 1.00 65.88 174 GLU A N 1
ATOM 1368 C CA . GLU A 1 174 ? -13.945 2.011 14.429 1.00 65.88 174 GLU A CA 1
ATOM 1369 C C . GLU A 1 174 ? -14.038 3.526 14.138 1.00 65.88 174 GLU A C 1
ATOM 1371 O O . GLU A 1 174 ? -13.777 3.974 13.025 1.00 65.88 174 GLU A O 1
ATOM 1376 N N . SER A 1 175 ? -14.461 4.340 15.115 1.00 64.12 175 SER A N 1
ATOM 1377 C CA . SER A 1 175 ? -14.607 5.795 14.984 1.00 64.12 175 SER A CA 1
ATOM 1378 C C . SER A 1 175 ? -14.250 6.531 16.271 1.00 64.12 175 SER A C 1
ATOM 1380 O O . SER A 1 175 ? -14.514 6.024 17.354 1.00 64.12 175 SER A O 1
ATOM 1382 N N . ASN A 1 176 ? -13.746 7.763 16.134 1.00 56.34 176 ASN A N 1
ATOM 1383 C CA . ASN A 1 176 ? -13.481 8.673 17.260 1.00 56.34 176 ASN A CA 1
ATOM 1384 C C . ASN A 1 176 ? -14.738 9.417 17.758 1.00 56.34 176 ASN A C 1
ATOM 1386 O O . ASN A 1 176 ? -14.632 10.249 18.650 1.00 56.34 176 ASN A O 1
ATOM 1390 N N . HIS A 1 177 ? -15.911 9.187 17.161 1.00 58.44 177 HIS A N 1
ATOM 1391 C CA . HIS A 1 177 ? -17.155 9.750 17.681 1.00 58.44 177 HIS A CA 1
ATOM 1392 C C . HIS A 1 177 ? -17.661 8.873 18.829 1.00 58.44 177 HIS A C 1
ATOM 1394 O O . HIS A 1 177 ? -18.036 7.720 18.602 1.00 58.44 177 HIS A O 1
ATOM 1400 N N . ALA A 1 178 ? -17.661 9.424 20.043 1.00 52.97 178 ALA A N 1
ATOM 1401 C CA . ALA A 1 178 ? -18.450 8.904 21.152 1.00 52.97 178 ALA A CA 1
ATOM 1402 C C . ALA A 1 178 ? -19.941 9.184 20.884 1.00 52.97 178 ALA A C 1
ATOM 1404 O O . ALA A 1 178 ? -20.276 10.164 20.217 1.00 52.97 178 ALA A O 1
ATOM 1405 N N . LEU A 1 179 ? -20.821 8.293 21.351 1.00 47.25 179 LEU A N 1
ATOM 1406 C CA . LEU A 1 179 ? -22.277 8.393 21.206 1.00 47.25 179 LEU A CA 1
ATOM 1407 C C . LEU A 1 179 ? -22.775 9.789 21.619 1.00 47.25 179 LEU A C 1
ATOM 1409 O O . LEU A 1 179 ? -22.776 10.119 22.796 1.00 47.25 179 LEU A O 1
ATOM 1413 N N . THR A 1 180 ? -23.235 10.593 20.660 1.00 41.72 180 THR A N 1
ATOM 1414 C CA . THR A 1 180 ? -23.903 11.884 20.914 1.00 41.72 180 THR A CA 1
ATOM 1415 C C . THR A 1 180 ? -25.393 11.745 21.243 1.00 41.72 180 THR A C 1
ATOM 1417 O O . THR A 1 180 ? -26.102 12.744 21.273 1.00 41.72 180 THR A O 1
ATOM 1420 N N . HIS A 1 181 ? -25.884 10.529 21.489 1.00 38.44 181 HIS A N 1
ATOM 1421 C CA . HIS A 1 181 ? -27.277 10.277 21.857 1.00 38.44 181 HIS A CA 1
ATOM 1422 C C . HIS A 1 181 ? -27.353 9.184 22.925 1.00 38.44 181 HIS A C 1
ATOM 1424 O O . HIS A 1 181 ? -27.598 8.020 22.609 1.00 38.44 181 HIS A O 1
ATOM 1430 N N . LEU A 1 182 ? -27.104 9.574 24.172 1.00 33.62 182 LEU A N 1
ATOM 1431 C CA . LEU A 1 182 ? -27.678 8.954 25.364 1.00 33.62 182 LEU A CA 1
ATOM 1432 C C . LEU A 1 182 ? -28.245 10.081 26.225 1.00 33.62 182 LEU A C 1
ATOM 1434 O O . LEU A 1 182 ? -27.522 11.092 26.382 1.00 33.62 182 LEU A O 1
#